Protein AF-A0A348XHJ6-F1 (afdb_monomer)

Radius of gyration: 20.03 Å; Cα contacts (8 Å, |Δi|>4): 298; chains: 1; bounding box: 45×40×57 Å

Foldseek 3Di:
DCPVVVVLVVQLVVCCVPPVGSPPPVQALPFADDAPDPLHRPGFLAADLVVLLCLCQPFLQAHCCQQQVLLPLPQLVQDDPVLSVVLVVLVVVLVVLSNRLSSGNPCSVPLFQYRVSRPSSNVSSVSSLVRCCQPVVVSSLVSLLSNLLSVLLCQFCTSCVLPCLVVPDSNCVCCCGHPNCNHSSCVCVNPPDDTDPSSVVSVVVSVCSSCVSRVVSVVVVVVD

pLDDT: mean 87.49, std 11.04, range [47.97, 98.5]

Solvent-accessible surface area (backbone atoms only — not comparable to full-atom values): 12053 Å² total; per-residue (Å²): 139,61,75,71,58,51,60,50,50,52,53,32,50,50,23,27,75,76,60,79,29,56,80,48,80,85,45,81,77,46,56,60,70,65,35,82,52,94,58,45,44,38,40,35,72,59,30,57,51,69,60,24,46,49,40,48,41,64,19,57,30,29,2,40,57,57,66,38,33,25,52,76,64,68,28,52,84,76,42,57,68,72,57,21,53,52,35,50,51,41,43,51,51,41,51,51,46,46,66,61,38,12,17,28,53,58,55,58,38,63,97,42,62,43,37,58,89,49,60,65,41,52,58,31,9,51,57,13,35,69,53,28,36,82,78,40,43,69,62,33,48,51,27,49,54,42,39,45,48,44,51,43,38,47,73,65,37,38,55,77,65,42,55,71,65,79,68,49,55,67,55,50,52,64,41,36,33,63,36,55,74,53,4,72,77,43,22,60,76,76,59,68,65,92,79,59,80,82,37,51,66,50,53,53,51,47,52,50,52,51,48,67,64,47,50,60,64,58,52,59,63,76,74,111

Nearest PDB structures (foldseek):
  1i4l-assembly2_A-2  TM=1.821E-01  e=3.067E+00  Homo sapiens

Secondary structure (DSSP, 8-state):
--TTHHHHHHHHHHHHHHHSSTT--S-TT------SSTTTT--SS-S-HHHHHHHHHH-TTT-HHHH-GGGGG-GGGTS-HHHHHHHHHHHHHHHHHHHHHTT-TTTT-SSSSS-GGGGGGHHHHHHHHHHHTTTSHHHHHHHHHHHHHHHHHHHHTTTTSSGGGGSS-GGGTTHHHH-GGGSTTTHHHHSPPPPPGGGHHHHHHHHHHHHHHHHHHHHHHTT-

Mean predicted aligned error: 6.41 Å

Sequence (224 aa):
MLGPALPLVLILAEAWIRRGSPFALGYSGDAGMVTVLPYSGKTGFSYPFILGVVSILFSVGKGLLFYVPGLFLGAANSAKPQTRDLWQLWLAFTIGLVVIYAKWWSWYGGWFWGPRFFLFACFPASLALACELDRRKLLAAFATVLSVWVCFCGAVFGQMNAGPLSEVDVAWEFLTWYVPENSAILQPLVDPWPVGLNAVPWALFSLVVVARLLIPVFREDSRA

Structure (mmCIF, N/CA/C/O backbone):
data_AF-A0A348XHJ6-F1
#
_entry.id   AF-A0A348XHJ6-F1
#
loop_
_atom_site.group_PDB
_atom_site.id
_atom_site.type_symbol
_atom_site.label_atom_id
_atom_site.label_alt_id
_atom_site.label_comp_id
_atom_site.label_asym_id
_atom_site.label_entity_id
_atom_site.label_seq_id
_atom_site.pdbx_PDB_ins_code
_atom_site.Cartn_x
_atom_site.Cartn_y
_atom_site.Cartn_z
_atom_site.occupancy
_atom_site.B_iso_or_equiv
_atom_site.auth_seq_id
_atom_site.auth_comp_id
_atom_site.auth_asym_id
_atom_site.auth_atom_id
_atom_site.pdbx_PDB_model_num
ATOM 1 N N . MET A 1 1 ? -21.384 24.752 -11.655 1.00 47.97 1 MET A N 1
ATOM 2 C CA . MET A 1 1 ? -20.898 23.355 -11.740 1.00 47.97 1 MET A CA 1
ATOM 3 C C . MET A 1 1 ? -19.624 23.270 -12.595 1.00 47.97 1 MET A C 1
ATOM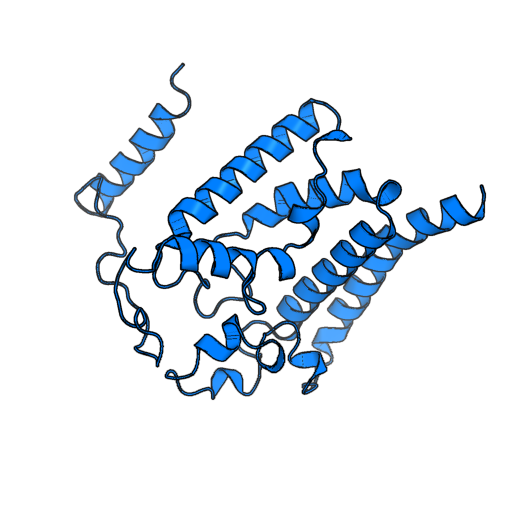 5 O O . MET A 1 1 ? -19.629 22.647 -13.642 1.00 47.97 1 MET A O 1
ATOM 9 N N . LEU A 1 2 ? -18.518 23.887 -12.154 1.00 49.41 2 LEU A N 1
ATOM 10 C CA . LEU A 1 2 ? -17.203 23.823 -12.834 1.00 49.41 2 LEU A CA 1
ATOM 11 C C . LEU A 1 2 ? -16.256 22.764 -12.221 1.00 49.41 2 LEU A C 1
ATOM 13 O O . LEU A 1 2 ? -15.077 22.720 -12.560 1.00 49.41 2 LEU A O 1
ATOM 17 N N . GLY A 1 3 ? -16.774 21.918 -11.320 1.00 72.12 3 GLY A N 1
ATOM 18 C CA . GLY A 1 3 ? -16.010 21.125 -10.345 1.00 72.12 3 GLY A CA 1
ATOM 19 C C . GLY A 1 3 ? -14.796 20.369 -10.904 1.00 72.12 3 GLY A C 1
ATOM 20 O O . GLY A 1 3 ? -13.677 20.762 -10.597 1.00 72.12 3 GLY A O 1
ATOM 21 N N . PRO A 1 4 ? -14.977 19.311 -11.717 1.00 74.75 4 PRO A N 1
ATOM 22 C CA . PRO A 1 4 ? -13.859 18.526 -12.252 1.00 74.75 4 PRO A CA 1
ATOM 23 C C . PRO A 1 4 ? -13.215 19.138 -13.507 1.00 74.75 4 PRO A C 1
ATOM 25 O O . PRO A 1 4 ? -12.085 18.794 -13.848 1.00 74.75 4 PRO A O 1
ATOM 28 N N . ALA A 1 5 ? -13.905 20.058 -14.188 1.00 85.56 5 ALA A N 1
ATOM 29 C CA . ALA A 1 5 ? -13.426 20.656 -15.431 1.00 85.56 5 ALA A CA 1
ATOM 30 C C . ALA A 1 5 ? -12.230 21.587 -15.197 1.00 85.56 5 ALA A C 1
ATOM 32 O O . ALA A 1 5 ? -11.266 21.540 -15.953 1.00 85.56 5 ALA A O 1
ATOM 33 N N . LEU A 1 6 ? -12.262 22.396 -14.132 1.00 90.12 6 LEU A N 1
ATOM 34 C CA . LEU A 1 6 ? -11.167 23.315 -13.825 1.00 90.12 6 LEU A CA 1
ATOM 35 C C . LEU A 1 6 ? -9.848 22.580 -13.499 1.00 90.12 6 LEU A C 1
ATOM 37 O O . LEU A 1 6 ? -8.847 22.901 -14.136 1.00 90.12 6 LEU A O 1
ATOM 41 N N . PRO A 1 7 ? -9.807 21.571 -12.600 1.00 87.94 7 PRO A N 1
ATOM 42 C CA . PRO A 1 7 ? -8.601 20.773 -12.376 1.00 87.94 7 PRO A CA 1
ATOM 43 C C . PRO A 1 7 ? -8.071 20.121 -13.651 1.00 87.94 7 PRO A C 1
ATOM 45 O O . PRO A 1 7 ? -6.871 20.162 -13.903 1.00 87.94 7 PRO A O 1
ATOM 48 N N . LEU A 1 8 ? -8.959 19.563 -14.481 1.00 88.69 8 LEU A N 1
ATOM 49 C CA . LEU A 1 8 ? -8.561 18.949 -15.744 1.00 88.69 8 LEU A CA 1
ATOM 50 C C . LEU A 1 8 ? -7.916 19.976 -16.684 1.00 88.69 8 LEU A C 1
ATOM 52 O O . LEU A 1 8 ? -6.842 19.720 -17.217 1.00 88.69 8 LEU A O 1
ATOM 56 N N . VAL A 1 9 ? -8.528 21.153 -16.842 1.00 92.62 9 VAL A N 1
ATOM 57 C CA . VAL A 1 9 ? -7.971 22.246 -17.654 1.00 92.62 9 VAL A CA 1
ATOM 58 C C . VAL A 1 9 ? -6.607 22.681 -17.124 1.00 92.62 9 VAL A C 1
ATOM 60 O O . VAL A 1 9 ? -5.687 22.850 -17.917 1.00 92.62 9 VAL A O 1
ATOM 63 N N . LEU A 1 10 ? -6.444 22.808 -15.805 1.00 92.44 10 LEU A N 1
ATOM 64 C CA . LEU A 1 10 ? -5.162 23.174 -15.197 1.00 92.44 10 LEU A CA 1
ATOM 65 C C . LEU A 1 10 ? -4.078 22.114 -15.446 1.00 92.44 10 LEU A C 1
ATOM 67 O O . LEU A 1 10 ? -2.951 22.476 -15.774 1.00 92.44 10 LEU A O 1
ATOM 71 N N . ILE A 1 11 ? -4.414 20.823 -15.350 1.00 89.88 11 ILE A N 1
ATOM 72 C CA . ILE A 1 11 ? -3.487 19.717 -15.644 1.00 89.88 11 ILE A CA 1
ATOM 73 C C . ILE A 1 11 ? -3.064 19.742 -17.118 1.00 89.88 11 ILE A C 1
ATOM 75 O O . ILE A 1 11 ? -1.877 19.645 -17.426 1.00 89.88 11 ILE A O 1
ATOM 79 N N . LEU A 1 12 ? -4.018 19.902 -18.039 1.00 92.44 12 LEU A N 1
ATOM 80 C CA . LEU A 1 12 ? -3.732 19.943 -19.476 1.00 92.44 12 LEU A CA 1
ATOM 81 C C . LEU A 1 12 ? -2.936 21.199 -19.865 1.00 92.44 12 LEU A C 1
ATOM 83 O O . LEU A 1 12 ? -2.035 21.119 -20.699 1.00 92.44 12 LEU A O 1
ATOM 87 N N . ALA A 1 13 ? -3.232 22.345 -19.247 1.00 93.38 13 ALA A N 1
ATOM 88 C CA . ALA A 1 13 ? -2.494 23.586 -19.454 1.00 93.38 13 ALA A CA 1
ATOM 89 C C . ALA A 1 13 ? -1.056 23.486 -18.926 1.00 93.38 13 ALA A C 1
ATOM 91 O O . ALA A 1 13 ? -0.129 23.896 -19.619 1.00 93.38 13 ALA A O 1
ATOM 92 N N . GLU A 1 14 ? -0.846 22.893 -17.746 1.00 93.25 14 GLU A N 1
ATOM 93 C CA . GLU A 1 14 ? 0.496 22.607 -17.223 1.00 93.25 14 GLU A CA 1
ATOM 94 C C . GLU A 1 14 ? 1.284 21.721 -18.188 1.00 93.25 14 GLU A C 1
ATOM 96 O O . GLU A 1 14 ? 2.432 22.036 -18.516 1.00 93.25 14 GLU A O 1
ATOM 101 N N . ALA A 1 15 ? 0.652 20.657 -18.691 1.00 90.62 15 ALA A N 1
ATOM 102 C CA . ALA A 1 15 ? 1.283 19.742 -19.628 1.00 90.62 15 ALA A CA 1
ATOM 103 C C . ALA A 1 15 ? 1.680 20.445 -20.924 1.00 90.62 15 ALA A C 1
ATOM 105 O O . ALA A 1 15 ? 2.805 20.281 -21.397 1.00 90.62 15 ALA A O 1
ATOM 106 N N . TRP A 1 16 ? 0.803 21.302 -21.446 1.00 93.44 16 TRP A N 1
ATOM 107 C CA . TRP A 1 16 ? 1.110 22.136 -22.599 1.00 93.44 16 TRP A CA 1
ATOM 108 C C . TRP A 1 16 ? 2.297 23.061 -22.323 1.00 93.44 16 TRP A C 1
ATOM 110 O O . TRP A 1 16 ? 3.266 23.042 -23.079 1.00 93.44 16 TRP A O 1
ATOM 120 N N . ILE A 1 17 ? 2.257 23.836 -21.235 1.00 94.50 17 ILE A N 1
ATOM 121 C CA . ILE A 1 17 ? 3.294 24.824 -20.904 1.00 94.50 17 ILE A CA 1
ATOM 122 C C . ILE A 1 17 ? 4.661 24.154 -20.740 1.00 94.50 17 ILE A C 1
ATOM 124 O O . ILE A 1 17 ? 5.662 24.683 -21.215 1.00 94.50 17 ILE A O 1
ATOM 128 N N . ARG A 1 18 ? 4.724 22.988 -20.086 1.00 92.38 18 ARG A N 1
ATOM 129 C CA . ARG A 1 18 ? 6.002 22.315 -19.815 1.00 92.38 18 ARG A CA 1
ATOM 130 C C . ARG A 1 18 ? 6.520 21.459 -20.961 1.00 92.38 18 ARG A C 1
ATOM 132 O O . ARG A 1 18 ? 7.729 21.291 -21.079 1.00 92.38 18 ARG A O 1
ATOM 139 N N . ARG A 1 19 ? 5.625 20.831 -21.725 1.00 89.38 19 ARG A N 1
ATOM 140 C CA . ARG A 1 19 ? 5.969 19.723 -22.636 1.00 89.38 19 ARG A CA 1
ATOM 141 C C . ARG A 1 19 ? 5.509 19.962 -24.076 1.00 89.38 19 ARG A C 1
ATOM 143 O O . ARG A 1 19 ? 5.666 19.082 -24.915 1.00 89.38 19 ARG A O 1
ATOM 150 N N . GLY A 1 20 ? 4.931 21.128 -24.369 1.00 90.56 20 GLY A N 1
ATOM 151 C CA . GLY A 1 20 ? 4.482 21.526 -25.706 1.00 90.56 20 GLY A CA 1
ATOM 152 C C . GLY A 1 20 ? 3.204 20.834 -26.189 1.00 90.56 20 GLY A C 1
ATOM 153 O O . GLY A 1 20 ? 2.748 21.109 -27.295 1.00 90.56 20 GLY A O 1
ATOM 154 N N . SER A 1 21 ? 2.611 19.944 -25.385 1.00 89.88 21 SER A N 1
ATOM 155 C CA . SER A 1 21 ? 1.364 19.249 -25.708 1.00 89.88 21 SER A CA 1
ATOM 156 C C . SER A 1 21 ? 0.593 18.879 -24.437 1.00 89.88 21 SER A C 1
ATOM 158 O O . SER A 1 21 ? 1.199 18.368 -23.491 1.00 89.88 21 SER A O 1
ATOM 160 N N . PRO A 1 22 ? -0.744 19.048 -24.412 1.00 89.62 22 PRO A N 1
ATOM 161 C CA . PRO A 1 22 ? -1.575 18.659 -23.271 1.00 89.62 22 PRO A CA 1
ATOM 162 C C . PRO A 1 22 ? -1.626 17.136 -23.059 1.00 89.62 22 PRO A C 1
ATOM 164 O O . PRO A 1 22 ? -2.005 16.674 -21.987 1.00 89.62 22 PRO A O 1
ATOM 167 N N . PHE A 1 23 ? -1.220 16.351 -24.064 1.00 86.50 23 PHE A N 1
ATOM 168 C CA . PHE A 1 23 ? -1.199 14.886 -24.021 1.00 86.50 23 PHE A CA 1
ATOM 169 C C . PHE A 1 23 ? 0.209 14.308 -23.836 1.00 86.50 23 PHE A C 1
ATOM 171 O O . PHE A 1 23 ? 0.378 13.090 -23.785 1.00 86.50 23 PHE A O 1
ATOM 178 N N . ALA A 1 24 ? 1.235 15.157 -23.727 1.00 83.19 24 ALA A N 1
ATOM 179 C CA . ALA A 1 24 ? 2.583 14.701 -23.426 1.00 83.19 24 ALA A CA 1
ATOM 180 C C . ALA A 1 24 ? 2.674 14.315 -21.942 1.00 83.19 24 ALA A C 1
ATOM 182 O O . ALA A 1 24 ? 2.688 15.168 -21.055 1.00 83.19 24 ALA A O 1
ATOM 183 N N . LEU A 1 25 ? 2.758 13.011 -21.674 1.00 75.50 25 LEU A N 1
ATOM 184 C CA . LEU A 1 25 ? 2.778 12.450 -20.318 1.00 75.50 25 LEU A CA 1
ATOM 185 C C . LEU A 1 25 ? 4.126 12.624 -19.596 1.00 75.50 25 LEU A C 1
ATOM 187 O O . LEU A 1 25 ? 4.222 12.309 -18.418 1.00 75.50 25 LEU A O 1
ATOM 191 N N . GLY A 1 26 ? 5.178 13.086 -20.281 1.00 77.44 26 GLY A N 1
ATOM 192 C CA . GLY A 1 26 ? 6.512 13.312 -19.698 1.00 77.44 26 GLY A CA 1
ATOM 193 C C . GLY A 1 26 ? 7.326 12.045 -19.409 1.00 77.44 26 GLY A C 1
ATOM 194 O O . GLY A 1 26 ? 8.533 12.138 -19.238 1.00 77.44 26 GLY A O 1
ATOM 195 N N . TYR A 1 27 ? 6.690 10.872 -19.430 1.00 77.50 27 TYR A N 1
ATOM 196 C CA . TYR A 1 27 ? 7.326 9.559 -19.262 1.00 77.50 27 TYR A CA 1
ATOM 197 C C . TYR A 1 27 ? 7.262 8.697 -20.534 1.00 77.50 27 TYR A C 1
ATOM 199 O O . TYR A 1 27 ? 7.340 7.468 -20.495 1.00 77.50 27 TYR A O 1
ATOM 207 N N . SER A 1 28 ? 7.062 9.329 -21.691 1.00 77.81 28 SER A N 1
ATOM 208 C CA . SER A 1 28 ? 7.138 8.652 -22.984 1.00 77.81 28 SER A CA 1
ATOM 209 C C . SER A 1 28 ? 8.563 8.150 -23.210 1.00 77.81 28 SER A C 1
ATOM 211 O O . SER A 1 28 ? 9.485 8.959 -23.270 1.00 77.81 28 SER A O 1
ATOM 213 N N . GLY A 1 29 ? 8.735 6.835 -23.338 1.00 83.25 29 GLY A N 1
ATOM 214 C CA . GLY A 1 29 ? 10.051 6.211 -23.499 1.00 83.25 29 GLY A CA 1
ATOM 215 C C . GLY A 1 29 ? 10.711 5.760 -22.193 1.00 83.25 29 GLY A C 1
ATOM 216 O O . GLY A 1 29 ? 11.741 5.102 -22.253 1.00 83.25 29 GLY A O 1
ATOM 217 N N . ASP A 1 30 ? 10.112 6.050 -21.033 1.00 86.56 30 ASP A N 1
ATOM 218 C CA . ASP A 1 30 ? 10.573 5.508 -19.752 1.00 86.56 30 ASP A CA 1
ATOM 219 C C . ASP A 1 30 ? 10.245 4.013 -19.666 1.00 86.56 30 ASP A C 1
ATOM 221 O O . ASP A 1 30 ? 9.106 3.617 -19.949 1.00 86.56 30 ASP A O 1
ATOM 225 N N . ALA A 1 31 ? 11.237 3.204 -19.300 1.00 89.25 31 ALA A N 1
ATOM 226 C CA . ALA A 1 31 ? 11.159 1.753 -19.185 1.00 89.25 31 ALA A CA 1
ATOM 227 C C . ALA A 1 31 ? 12.120 1.240 -18.112 1.00 89.25 31 ALA A C 1
ATOM 229 O O . ALA A 1 31 ? 13.161 1.832 -17.833 1.00 89.25 31 ALA A O 1
ATOM 230 N N . GLY A 1 32 ? 11.767 0.087 -17.555 1.00 84.00 32 GLY A N 1
ATOM 231 C CA . GLY A 1 32 ? 12.643 -0.671 -16.678 1.00 84.00 32 GLY A CA 1
ATOM 232 C C . GLY A 1 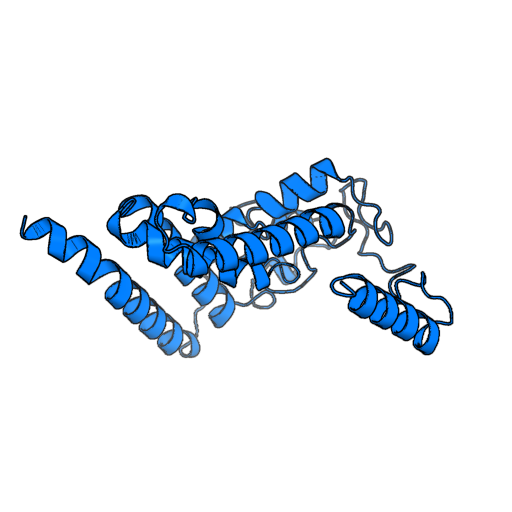32 ? 13.635 -1.509 -17.462 1.00 84.00 32 GLY A C 1
ATOM 233 O O . GLY A 1 32 ? 13.652 -1.531 -18.691 1.00 84.00 32 GLY A O 1
ATOM 234 N N . MET A 1 33 ? 14.426 -2.267 -16.724 1.00 85.38 33 MET A N 1
ATOM 235 C CA . MET A 1 33 ? 15.299 -3.263 -17.317 1.00 85.38 33 MET A CA 1
ATOM 236 C C . MET A 1 33 ? 14.497 -4.455 -17.862 1.00 85.38 33 MET A C 1
ATOM 238 O O . MET A 1 33 ? 13.343 -4.690 -17.483 1.00 85.38 33 MET A O 1
ATOM 242 N N . VAL A 1 34 ? 15.114 -5.214 -18.767 1.00 88.50 34 VAL A N 1
ATOM 243 C CA . VAL A 1 34 ? 14.544 -6.463 -19.286 1.00 88.50 34 VAL A CA 1
ATOM 244 C C . VAL A 1 34 ? 14.788 -7.578 -18.271 1.00 88.50 34 VAL A C 1
ATOM 246 O O . VAL A 1 34 ? 15.916 -7.798 -17.838 1.00 88.50 34 VAL A O 1
ATOM 249 N N . THR A 1 35 ? 13.721 -8.281 -17.911 1.00 88.00 35 THR A N 1
ATOM 250 C CA . THR A 1 35 ? 13.717 -9.447 -17.024 1.00 88.00 35 THR A CA 1
ATOM 251 C C . THR A 1 35 ?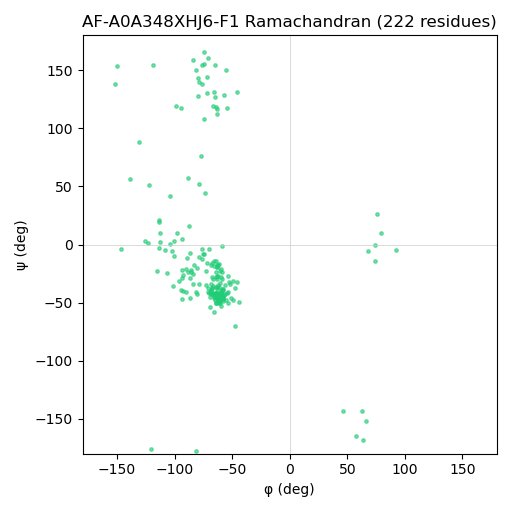 13.160 -10.660 -17.770 1.00 88.00 35 THR A C 1
ATOM 253 O O . THR A 1 35 ? 12.813 -10.576 -18.949 1.00 88.00 35 THR A O 1
ATOM 256 N N . VAL A 1 36 ? 13.013 -11.799 -17.090 1.00 88.88 36 VAL A N 1
ATOM 257 C CA . VAL A 1 36 ? 12.364 -12.984 -17.683 1.00 88.88 36 VAL A CA 1
ATOM 258 C C . VAL A 1 36 ? 10.867 -12.779 -17.977 1.00 88.88 36 VAL A C 1
ATOM 260 O O . VAL A 1 36 ? 10.262 -13.577 -18.692 1.00 88.88 36 VAL A O 1
ATOM 263 N N . LEU A 1 37 ? 10.237 -11.725 -17.434 1.00 90.75 37 LEU A N 1
ATOM 264 C CA . LEU A 1 37 ? 8.815 -11.461 -17.652 1.00 90.75 37 LEU A CA 1
ATOM 265 C C . LEU A 1 37 ? 8.549 -10.870 -19.055 1.00 90.75 37 LEU A C 1
ATOM 267 O O . LEU A 1 37 ? 9.216 -9.907 -19.435 1.00 90.75 37 LEU A O 1
ATOM 271 N N . PRO A 1 38 ? 7.493 -11.301 -19.782 1.00 91.81 38 PRO A N 1
ATOM 272 C CA . PRO A 1 38 ? 7.242 -10.900 -21.183 1.00 91.81 38 PRO A CA 1
ATOM 273 C C . PRO A 1 38 ? 6.950 -9.409 -21.438 1.00 91.81 38 PRO A C 1
ATOM 275 O O . PRO A 1 38 ? 6.909 -8.958 -22.586 1.00 91.81 38 PRO A O 1
ATOM 278 N N . TYR A 1 39 ? 6.651 -8.650 -20.384 1.00 91.75 39 TYR A N 1
ATOM 279 C CA . TYR A 1 39 ? 6.325 -7.221 -20.458 1.00 91.75 39 TYR A CA 1
ATOM 280 C C . TYR A 1 39 ? 7.390 -6.332 -19.809 1.00 91.75 39 TYR A C 1
ATOM 282 O O . TYR A 1 39 ? 7.214 -5.117 -19.773 1.00 91.75 39 TYR A O 1
ATOM 290 N N . SER A 1 40 ? 8.480 -6.921 -19.314 1.00 90.19 40 SER A N 1
ATOM 291 C CA . SER A 1 40 ? 9.644 -6.174 -18.834 1.00 90.19 40 SER A CA 1
ATOM 292 C C . SER A 1 40 ? 10.319 -5.412 -19.984 1.00 90.19 40 SER A C 1
ATOM 294 O O . SER A 1 40 ? 10.148 -5.758 -21.155 1.00 90.19 40 SER A O 1
ATOM 296 N N . GLY A 1 41 ? 11.020 -4.320 -19.674 1.00 88.69 41 GLY A N 1
ATOM 297 C CA . GLY A 1 41 ? 11.671 -3.466 -20.677 1.00 88.69 41 GLY A CA 1
ATOM 298 C C . GLY A 1 41 ? 10.746 -2.671 -21.608 1.00 88.69 41 GLY A C 1
ATOM 299 O O . GLY A 1 41 ? 11.225 -1.854 -22.390 1.00 88.69 41 GLY A O 1
ATOM 300 N N . LYS A 1 42 ? 9.423 -2.870 -21.552 1.00 92.94 42 LYS A N 1
ATOM 301 C CA . LYS A 1 42 ? 8.472 -2.084 -22.348 1.00 92.94 42 LYS A CA 1
ATOM 302 C C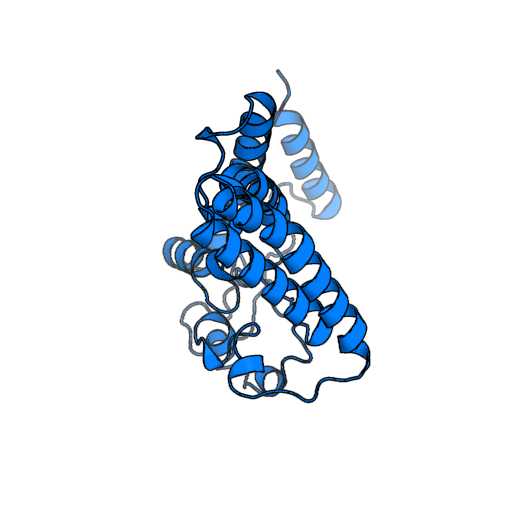 . LYS A 1 42 ? 8.229 -0.725 -21.703 1.00 92.94 42 LYS A C 1
ATOM 304 O O . LYS A 1 42 ? 8.122 -0.607 -20.486 1.00 92.94 42 LYS A O 1
ATOM 309 N N . THR A 1 43 ? 8.079 0.300 -22.535 1.00 91.94 43 THR A N 1
ATOM 310 C CA . THR A 1 43 ? 7.907 1.678 -22.067 1.00 91.94 43 THR A CA 1
ATOM 311 C C . THR A 1 43 ? 6.458 2.005 -21.720 1.00 91.94 43 THR A C 1
ATOM 313 O O . THR A 1 43 ? 5.529 1.404 -22.269 1.00 91.94 43 THR A O 1
ATOM 316 N N . GLY A 1 44 ? 6.243 3.036 -20.905 1.00 89.12 44 GLY A N 1
ATOM 317 C CA . GLY A 1 44 ? 4.928 3.662 -20.736 1.00 89.12 44 GLY A CA 1
ATOM 318 C C . GLY A 1 44 ? 3.838 2.747 -20.147 1.00 89.12 44 GLY A C 1
ATOM 319 O O . GLY A 1 44 ? 4.090 1.920 -19.273 1.00 89.12 44 GLY A O 1
ATOM 320 N N . PHE A 1 45 ? 2.596 2.893 -20.625 1.00 91.75 45 PHE A N 1
ATOM 321 C CA . PHE A 1 45 ? 1.430 2.119 -20.162 1.00 91.75 45 PHE A CA 1
ATOM 322 C C . PHE A 1 45 ? 1.249 0.797 -20.934 1.00 91.75 45 PHE A C 1
ATOM 324 O O . PHE A 1 45 ? 0.216 0.559 -21.572 1.00 91.75 45 PHE A O 1
ATOM 331 N N . SER A 1 46 ? 2.286 -0.039 -20.918 1.00 93.38 46 SER A N 1
ATOM 332 C CA . SER A 1 46 ? 2.393 -1.272 -21.710 1.00 93.38 46 SER A CA 1
ATOM 333 C C . SER A 1 46 ? 2.079 -2.563 -20.946 1.00 93.38 46 SER A C 1
ATOM 335 O O . SER A 1 46 ? 1.944 -3.615 -21.579 1.00 93.38 46 SER A O 1
ATOM 337 N N . TYR A 1 47 ? 1.939 -2.513 -19.618 1.00 95.69 47 TYR A N 1
ATOM 338 C CA . TYR A 1 47 ? 1.632 -3.695 -18.814 1.00 95.69 47 TYR A CA 1
ATOM 339 C C . TYR A 1 47 ? 0.171 -4.145 -19.026 1.00 95.69 47 TYR A C 1
ATOM 341 O O . TYR A 1 47 ? -0.714 -3.297 -19.215 1.00 95.69 47 TYR A O 1
ATOM 349 N N . PRO A 1 48 ? -0.132 -5.458 -19.021 1.00 96.88 48 PRO A N 1
ATOM 350 C CA . PRO A 1 48 ? -1.499 -5.934 -19.202 1.00 96.88 48 PRO A CA 1
ATOM 351 C C . PRO A 1 48 ? -2.388 -5.497 -18.045 1.00 96.88 48 PRO A C 1
ATOM 353 O O . PRO A 1 48 ? -2.092 -5.787 -16.892 1.00 96.88 48 PRO A O 1
ATOM 356 N N . PHE A 1 49 ? -3.512 -4.855 -18.364 1.00 97.69 49 PHE A N 1
ATOM 357 C CA . PHE A 1 49 ? -4.387 -4.235 -17.368 1.00 97.69 49 PHE A CA 1
ATOM 358 C C . PHE A 1 49 ? -4.817 -5.200 -16.253 1.00 97.69 49 PHE A C 1
ATOM 360 O O . PHE A 1 49 ? -4.656 -4.886 -15.080 1.00 97.69 49 PHE A O 1
ATOM 367 N N . ILE A 1 50 ? -5.320 -6.388 -16.609 1.00 98.06 50 ILE A N 1
ATOM 368 C CA . ILE A 1 50 ? -5.801 -7.368 -15.622 1.00 98.06 50 ILE A CA 1
ATOM 369 C C . ILE A 1 50 ? -4.655 -7.843 -14.728 1.00 98.06 50 ILE A C 1
ATOM 371 O O . ILE A 1 50 ? -4.819 -7.890 -13.511 1.00 98.06 50 ILE A O 1
ATOM 375 N N . LEU A 1 51 ? -3.491 -8.142 -15.318 1.00 97.38 51 LEU A N 1
ATOM 376 C CA . LEU A 1 51 ? -2.316 -8.521 -14.537 1.00 97.38 51 LEU A CA 1
ATOM 377 C C . LEU A 1 51 ? -1.922 -7.382 -13.602 1.00 97.38 51 LEU A C 1
ATOM 379 O O . LEU A 1 51 ? -1.731 -7.626 -12.425 1.00 97.38 51 LEU A O 1
ATOM 383 N N . GLY A 1 52 ? -1.907 -6.138 -14.078 1.00 97.56 52 GLY A N 1
ATOM 384 C CA . GLY A 1 52 ? -1.595 -4.976 -13.254 1.00 97.56 52 GLY A CA 1
ATOM 385 C C . GLY A 1 52 ? -2.534 -4.795 -12.071 1.00 97.56 52 GLY A C 1
ATOM 386 O O . GLY A 1 52 ? -2.063 -4.570 -10.964 1.00 97.56 52 GLY A O 1
ATOM 387 N N . VAL A 1 53 ? -3.848 -4.942 -12.271 1.00 98.50 53 VAL A N 1
ATOM 388 C CA . VAL A 1 53 ? -4.827 -4.884 -11.172 1.00 98.50 53 VAL A CA 1
ATOM 389 C C . VAL A 1 53 ? -4.548 -5.984 -10.148 1.00 98.50 53 VAL A C 1
ATOM 391 O O . VAL A 1 53 ? -4.469 -5.698 -8.955 1.00 98.50 53 VAL A O 1
ATOM 394 N N . VAL A 1 54 ? -4.355 -7.228 -10.600 1.00 98.25 54 VAL A N 1
ATOM 395 C CA . VAL A 1 54 ? -4.040 -8.356 -9.710 1.00 98.25 54 VAL A CA 1
ATOM 396 C C . VAL A 1 54 ? -2.740 -8.095 -8.950 1.00 98.25 54 VAL A C 1
ATOM 398 O O . VAL A 1 54 ? -2.699 -8.258 -7.735 1.00 98.25 54 VAL A O 1
ATOM 401 N N . SER A 1 55 ? -1.7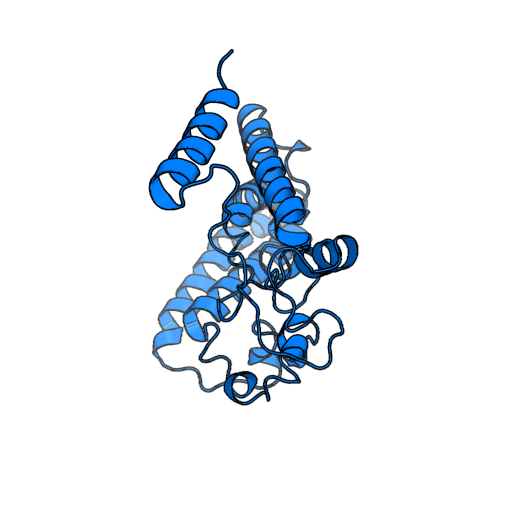02 -7.622 -9.631 1.00 97.06 55 SER A N 1
ATOM 402 C CA . SER A 1 55 ? -0.404 -7.326 -9.036 1.00 97.06 55 SER A CA 1
ATOM 403 C C . SER A 1 55 ? -0.475 -6.189 -8.019 1.00 97.06 55 SER A C 1
ATOM 405 O O . SER A 1 55 ? 0.033 -6.332 -6.912 1.00 97.06 55 SER A O 1
ATOM 407 N N . ILE A 1 56 ? -1.162 -5.089 -8.332 1.00 98.12 56 ILE A N 1
ATOM 408 C CA . ILE A 1 56 ? -1.345 -3.965 -7.402 1.00 98.12 56 ILE A CA 1
ATOM 409 C C . ILE A 1 56 ? -2.107 -4.400 -6.149 1.00 98.12 56 ILE A C 1
ATOM 411 O O . ILE A 1 56 ? -1.808 -3.925 -5.057 1.00 98.12 56 ILE A O 1
ATOM 415 N N . LEU A 1 57 ? -3.089 -5.293 -6.269 1.00 97.81 57 LEU A N 1
ATOM 416 C CA . LEU A 1 57 ? -3.873 -5.735 -5.117 1.00 97.81 57 LEU A CA 1
ATOM 417 C C . LEU A 1 57 ? -3.146 -6.803 -4.291 1.00 97.81 57 LEU A C 1
ATOM 419 O O . LEU A 1 57 ? -3.148 -6.715 -3.064 1.00 97.81 57 LEU A O 1
ATOM 423 N N . PHE A 1 58 ? -2.508 -7.774 -4.948 1.00 97.50 58 PHE A N 1
ATOM 424 C CA . PHE A 1 58 ? -2.112 -9.047 -4.335 1.00 97.50 58 PHE A CA 1
ATOM 425 C C . PHE A 1 58 ? -0.618 -9.379 -4.425 1.00 97.50 58 PHE A C 1
ATOM 427 O O . PHE A 1 58 ? -0.212 -10.437 -3.956 1.00 97.50 58 PHE A O 1
ATOM 434 N N . SER A 1 59 ? 0.224 -8.519 -5.003 1.00 95.56 59 SER A N 1
ATOM 435 C CA . SER A 1 59 ? 1.680 -8.696 -4.919 1.00 95.56 59 SER A CA 1
ATOM 436 C C . SER A 1 59 ? 2.114 -8.746 -3.454 1.00 95.56 59 SER A C 1
ATOM 438 O O . SER A 1 59 ? 1.788 -7.851 -2.685 1.00 95.56 59 SER A O 1
ATOM 440 N N . VAL A 1 60 ? 2.880 -9.753 -3.046 1.00 93.31 60 VAL A N 1
ATOM 441 C CA . VAL A 1 60 ? 3.304 -9.871 -1.641 1.00 93.31 60 VAL A CA 1
ATOM 442 C C . VAL A 1 60 ? 4.281 -8.758 -1.267 1.00 93.31 60 VAL A C 1
ATOM 444 O O . VAL A 1 60 ? 4.166 -8.152 -0.207 1.00 93.31 60 VAL A O 1
ATOM 447 N N . GLY A 1 61 ? 5.200 -8.424 -2.175 1.00 91.06 61 GLY A N 1
ATOM 448 C CA . GLY A 1 61 ? 6.201 -7.387 -1.938 1.00 91.06 61 GLY A CA 1
ATOM 449 C C . GLY A 1 61 ? 5.775 -5.964 -2.268 1.00 91.06 61 GLY A C 1
ATOM 450 O O . GLY A 1 61 ? 6.535 -5.048 -1.975 1.00 91.06 61 GLY A O 1
ATOM 451 N N . LYS A 1 62 ? 4.606 -5.740 -2.887 1.00 92.81 62 LYS A N 1
ATOM 452 C CA . LYS A 1 62 ? 4.153 -4.388 -3.279 1.00 92.81 62 LYS A CA 1
ATOM 453 C C . LYS A 1 62 ? 2.640 -4.172 -3.216 1.00 92.81 62 LYS A C 1
ATOM 455 O O . LYS A 1 62 ? 2.183 -3.074 -3.492 1.00 92.81 62 LYS A O 1
ATOM 460 N N . GLY A 1 63 ? 1.843 -5.181 -2.906 1.00 95.75 63 GLY A N 1
ATOM 461 C CA . GLY A 1 63 ? 0.394 -5.140 -3.071 1.00 95.75 63 GLY A CA 1
ATOM 462 C C . GLY A 1 63 ? -0.336 -4.439 -1.931 1.00 95.75 63 GLY A C 1
ATOM 463 O O . GLY A 1 63 ? 0.083 -4.484 -0.771 1.00 95.75 63 GLY A O 1
ATOM 464 N N . LEU A 1 64 ? -1.477 -3.827 -2.250 1.00 97.25 64 LEU A N 1
ATOM 465 C CA . LEU A 1 64 ? -2.314 -3.113 -1.284 1.00 97.25 64 LEU A CA 1
ATOM 466 C C . LEU A 1 64 ? -2.828 -4.014 -0.163 1.00 97.25 64 LEU A C 1
ATOM 468 O O . LEU A 1 64 ? -2.950 -3.538 0.962 1.00 97.25 64 LEU A O 1
ATOM 472 N N . LEU A 1 65 ? -3.095 -5.296 -0.434 1.00 96.44 65 LEU A N 1
ATOM 473 C CA . LEU A 1 65 ? -3.550 -6.236 0.593 1.00 96.44 65 LEU A CA 1
ATOM 474 C C . LEU A 1 65 ? -2.552 -6.360 1.748 1.00 96.44 65 LEU A C 1
ATOM 476 O O . LEU A 1 65 ? -2.959 -6.439 2.903 1.00 96.44 65 LEU A O 1
ATOM 480 N N . PHE A 1 66 ? -1.257 -6.343 1.435 1.00 95.75 66 PHE A N 1
ATOM 481 C CA . PHE A 1 66 ? -0.195 -6.544 2.415 1.00 95.75 66 PHE A CA 1
ATOM 482 C C . PHE A 1 66 ? 0.305 -5.228 3.004 1.00 95.75 66 PHE A C 1
ATOM 484 O O . PHE A 1 66 ? 0.535 -5.144 4.206 1.00 95.75 66 PHE A O 1
ATOM 491 N N . TYR A 1 67 ? 0.436 -4.189 2.176 1.00 95.94 67 TYR A N 1
ATOM 492 C CA . TYR A 1 67 ? 0.981 -2.896 2.599 1.00 95.94 67 TYR A CA 1
ATOM 493 C C . TYR A 1 67 ? -0.066 -1.965 3.216 1.00 95.94 67 TYR A C 1
ATOM 495 O O . TYR A 1 67 ? 0.286 -1.070 3.981 1.00 95.94 67 TYR A O 1
ATOM 503 N N . VAL A 1 68 ? -1.347 -2.151 2.886 1.00 96.25 68 VAL A N 1
ATOM 504 C CA . VAL A 1 68 ? -2.455 -1.304 3.349 1.00 96.25 68 VAL A CA 1
ATOM 505 C C . VAL A 1 68 ? -3.679 -2.172 3.719 1.00 96.25 68 VAL A C 1
ATOM 507 O O . VAL A 1 68 ? -4.782 -1.969 3.199 1.00 96.25 68 VAL A O 1
ATOM 510 N N . PRO A 1 69 ? -3.534 -3.146 4.640 1.00 95.19 69 PRO A N 1
ATOM 511 C CA . PRO A 1 69 ? -4.569 -4.150 4.922 1.00 95.19 69 PRO A CA 1
ATOM 512 C C . PRO A 1 69 ? -5.880 -3.548 5.451 1.00 95.19 69 PRO A C 1
ATOM 514 O O . PRO A 1 69 ? -6.958 -4.091 5.213 1.00 95.19 69 PRO A O 1
ATOM 517 N N . GLY A 1 70 ? -5.817 -2.386 6.115 1.00 93.62 70 GLY A N 1
ATOM 518 C CA . GLY A 1 70 ? -6.998 -1.669 6.605 1.00 93.62 70 GLY A CA 1
ATOM 519 C C . GLY A 1 70 ? -8.003 -1.292 5.508 1.00 93.62 70 GLY A C 1
ATOM 520 O O . GLY A 1 70 ? -9.194 -1.163 5.787 1.00 93.62 70 GLY A O 1
ATOM 521 N N . LEU A 1 71 ? -7.556 -1.177 4.249 1.00 93.88 71 LEU A N 1
ATOM 522 C CA . LEU A 1 71 ? -8.411 -0.854 3.103 1.00 93.88 71 LEU A CA 1
ATOM 523 C C . LEU A 1 71 ? -9.530 -1.892 2.896 1.00 93.88 71 LEU A C 1
ATOM 525 O O . LEU A 1 71 ? -10.612 -1.554 2.419 1.00 93.88 71 LEU A O 1
ATOM 529 N N . PHE A 1 72 ? -9.290 -3.141 3.301 1.00 92.56 72 PHE A N 1
ATOM 530 C CA . PHE A 1 72 ? -10.171 -4.284 3.049 1.00 92.56 72 PHE A CA 1
ATOM 531 C C . PHE A 1 72 ? -11.160 -4.568 4.190 1.00 92.56 72 PHE A C 1
ATOM 533 O O . PHE A 1 72 ? -11.924 -5.529 4.123 1.00 92.56 72 PHE A O 1
ATOM 540 N N . LEU A 1 73 ? -11.204 -3.722 5.226 1.00 89.19 73 LEU A N 1
ATOM 541 C CA . LEU A 1 73 ? -12.113 -3.900 6.366 1.00 89.19 73 LEU A CA 1
ATOM 542 C C . LEU A 1 73 ? -13.577 -3.517 6.067 1.00 89.19 73 LEU A C 1
ATOM 544 O O . LEU A 1 73 ? -14.467 -3.900 6.821 1.00 89.19 73 LEU A O 1
ATOM 548 N N . GLY A 1 74 ? -13.857 -2.835 4.946 1.00 74.94 74 GLY A N 1
ATOM 549 C CA . GLY A 1 74 ? -15.231 -2.588 4.461 1.00 74.94 74 GLY A CA 1
ATOM 550 C C . GLY A 1 74 ? -16.010 -1.503 5.220 1.00 74.94 74 GLY A C 1
ATOM 551 O O . GLY A 1 74 ? -17.238 -1.516 5.274 1.00 74.94 74 GLY A O 1
ATOM 552 N N . ALA A 1 75 ? -15.292 -0.561 5.815 1.00 66.25 75 ALA A N 1
ATOM 553 C CA . ALA A 1 75 ? -15.728 0.207 6.975 1.00 66.25 75 ALA A CA 1
ATOM 554 C C . ALA A 1 75 ? -16.747 1.342 6.781 1.00 66.25 75 ALA A C 1
ATOM 556 O O . ALA A 1 75 ? -17.177 1.962 7.756 1.00 66.25 75 ALA A O 1
ATOM 557 N N . ALA A 1 76 ? -17.165 1.655 5.555 1.00 60.28 76 ALA A N 1
ATOM 558 C CA . ALA A 1 76 ? -18.082 2.778 5.346 1.00 60.28 76 ALA A CA 1
ATOM 559 C C . ALA A 1 76 ? -19.458 2.578 5.995 1.00 60.28 76 ALA A C 1
ATOM 561 O O . ALA A 1 76 ? -20.117 3.558 6.341 1.00 60.28 76 ALA A O 1
ATOM 562 N N . ASN A 1 77 ? -19.917 1.338 6.168 1.00 64.94 77 ASN A N 1
ATOM 563 C CA . ASN A 1 77 ? -21.306 1.080 6.556 1.00 64.94 77 ASN A CA 1
ATOM 564 C C . ASN A 1 77 ? -21.605 1.431 8.025 1.00 64.94 77 ASN A C 1
ATOM 566 O O . ASN A 1 77 ? -22.754 1.710 8.360 1.00 64.94 77 AS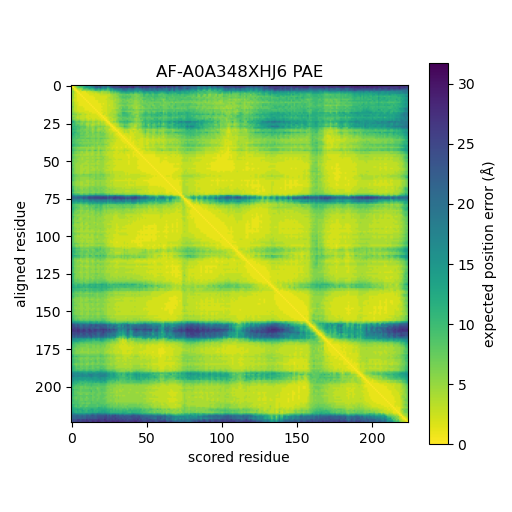N A O 1
ATOM 570 N N . SER A 1 78 ? -20.588 1.468 8.888 1.00 72.69 78 SER A N 1
ATOM 571 C CA . SER A 1 78 ? -20.705 1.817 10.318 1.00 72.69 78 SER A CA 1
ATOM 572 C C . SER A 1 78 ? -20.574 3.313 10.587 1.00 72.69 78 SER A C 1
ATOM 574 O O . SER A 1 78 ? -21.011 3.801 11.625 1.00 72.69 78 SER A O 1
ATOM 576 N N . ALA A 1 79 ? -19.911 4.030 9.680 1.00 84.19 79 ALA A N 1
ATOM 577 C CA . ALA A 1 79 ? -19.466 5.393 9.909 1.00 84.19 79 ALA A CA 1
ATOM 578 C C . ALA A 1 79 ? -20.616 6.409 9.819 1.00 84.19 79 ALA A C 1
ATOM 580 O O . ALA A 1 79 ? -21.601 6.199 9.101 1.00 84.19 79 ALA A O 1
ATOM 581 N N . LYS A 1 80 ? -20.454 7.551 10.506 1.00 88.69 80 LYS A N 1
ATOM 582 C CA . LYS A 1 80 ? -21.323 8.728 10.334 1.00 88.69 80 LYS A CA 1
ATOM 583 C C . LYS A 1 80 ? -21.337 9.158 8.857 1.00 88.69 80 LYS A C 1
ATOM 585 O O . LYS A 1 80 ? -20.306 9.000 8.200 1.00 88.69 80 LYS A O 1
ATOM 590 N N . PRO A 1 81 ? -22.435 9.750 8.347 1.00 90.06 81 PRO A N 1
ATOM 591 C CA . PRO A 1 81 ? -22.559 10.112 6.933 1.00 90.06 81 PRO A CA 1
ATOM 592 C C . PRO A 1 81 ? -21.357 10.895 6.389 1.00 90.06 81 PRO A C 1
ATOM 594 O O . PRO A 1 81 ? -20.760 10.478 5.407 1.00 90.06 81 PRO A O 1
ATOM 597 N N . GLN A 1 82 ? -20.894 11.930 7.098 1.00 89.50 82 GLN A N 1
ATOM 598 C CA . GLN A 1 82 ? -19.755 12.736 6.639 1.00 89.50 82 GLN A CA 1
ATOM 599 C C . GLN A 1 82 ? -18.447 11.931 6.541 1.00 89.50 82 GLN A C 1
ATOM 601 O O . GLN A 1 82 ? -17.650 12.125 5.626 1.00 89.50 82 GLN A O 1
ATOM 606 N N . THR A 1 83 ? -18.212 11.013 7.482 1.00 89.56 83 THR A N 1
ATOM 607 C CA . THR A 1 83 ? -17.030 10.139 7.480 1.00 89.56 83 THR A CA 1
ATOM 608 C C . THR A 1 83 ? -17.119 9.094 6.372 1.00 89.56 83 THR A C 1
ATOM 610 O O . THR A 1 83 ? -16.112 8.786 5.738 1.00 89.56 83 THR A O 1
ATOM 613 N N . ARG A 1 84 ? -18.323 8.571 6.117 1.00 89.69 84 ARG A N 1
ATOM 614 C CA . ARG A 1 84 ? -18.596 7.657 5.009 1.00 89.69 84 ARG A CA 1
ATOM 615 C C . ARG A 1 84 ? -18.330 8.330 3.668 1.00 89.69 84 ARG A C 1
ATOM 617 O O . ARG A 1 84 ? -17.626 7.741 2.855 1.00 89.69 84 ARG A O 1
ATOM 624 N N . ASP A 1 85 ? -18.832 9.543 3.463 1.00 91.19 85 ASP A N 1
ATOM 625 C CA . ASP A 1 85 ? -18.641 10.295 2.219 1.00 91.19 85 ASP A CA 1
ATOM 626 C C . ASP A 1 85 ? -17.152 10.564 1.968 1.00 91.19 85 ASP A C 1
ATOM 628 O O . ASP A 1 85 ? -16.642 10.338 0.869 1.00 91.19 85 ASP A O 1
ATOM 632 N N . LEU A 1 86 ? -16.419 10.960 3.016 1.00 91.50 86 LEU A N 1
ATOM 633 C CA . LEU A 1 86 ? -14.973 11.153 2.945 1.00 91.50 86 LEU A CA 1
ATOM 634 C C . LEU A 1 86 ? -14.236 9.848 2.609 1.00 91.50 86 LEU A C 1
ATOM 636 O O . LEU A 1 86 ? -13.353 9.840 1.752 1.00 91.50 86 LEU A O 1
ATOM 640 N N . TRP A 1 87 ? -14.601 8.740 3.256 1.00 92.81 87 TRP A N 1
ATOM 641 C CA . TRP A 1 87 ? -14.026 7.428 2.964 1.00 92.81 87 TRP A CA 1
ATOM 642 C C . TRP A 1 87 ? -14.302 6.998 1.520 1.00 92.81 87 TRP A C 1
ATOM 644 O O . TRP A 1 87 ? -13.386 6.545 0.838 1.00 92.81 87 TRP A O 1
ATOM 654 N N . GLN A 1 88 ? -15.532 7.181 1.031 1.00 92.38 88 GLN A N 1
ATOM 655 C CA . GLN A 1 88 ? -15.927 6.843 -0.339 1.00 92.38 88 GLN A CA 1
ATOM 656 C C . GLN A 1 88 ? -15.154 7.670 -1.365 1.00 92.38 88 GLN A C 1
ATOM 658 O O . GLN A 1 88 ? -14.692 7.116 -2.360 1.00 92.38 88 GLN A O 1
ATOM 663 N N . LEU A 1 89 ? -14.960 8.966 -1.108 1.00 93.31 89 LEU A N 1
ATOM 664 C CA . LEU A 1 89 ? -14.167 9.841 -1.967 1.00 93.31 89 LEU A CA 1
ATOM 665 C C . LEU A 1 89 ? -12.719 9.350 -2.081 1.00 93.31 89 LEU A C 1
ATOM 667 O O . LEU A 1 89 ? -12.200 9.189 -3.186 1.00 93.31 89 LEU A O 1
ATOM 671 N N . TRP A 1 90 ? -12.071 9.075 -0.949 1.00 94.81 90 TRP A N 1
ATOM 672 C CA . TRP A 1 90 ? -10.689 8.596 -0.940 1.00 94.81 90 TRP A CA 1
ATOM 673 C C . TRP A 1 90 ? -10.539 7.183 -1.506 1.00 94.81 90 TRP A C 1
ATOM 675 O O . TRP A 1 90 ? -9.536 6.878 -2.158 1.00 94.81 90 TRP A O 1
ATOM 685 N N . LEU A 1 91 ? -11.536 6.322 -1.300 1.00 94.56 91 LEU A N 1
ATOM 686 C CA . LEU A 1 91 ? -11.573 5.006 -1.921 1.00 94.56 91 LEU A CA 1
ATOM 687 C C . LEU A 1 91 ? -11.721 5.128 -3.441 1.00 94.56 91 LEU A C 1
ATOM 689 O O . LEU A 1 91 ? -10.962 4.493 -4.167 1.00 94.56 91 LEU A O 1
ATOM 693 N N . ALA A 1 92 ? -12.632 5.971 -3.932 1.00 95.00 92 ALA A N 1
ATOM 694 C CA . ALA A 1 92 ? -12.805 6.223 -5.361 1.00 95.00 92 ALA A CA 1
ATOM 695 C C . ALA A 1 92 ? -11.525 6.788 -5.994 1.00 95.00 92 ALA A C 1
ATOM 697 O O . ALA A 1 92 ? -11.118 6.339 -7.064 1.00 95.00 92 ALA A O 1
ATOM 698 N N . PHE A 1 93 ? -10.843 7.706 -5.302 1.00 95.31 93 PHE A N 1
ATOM 699 C CA . PHE A 1 93 ? -9.535 8.211 -5.718 1.00 95.31 93 PHE A CA 1
ATOM 700 C C . PHE A 1 93 ? -8.493 7.086 -5.810 1.00 95.31 93 PHE A C 1
ATOM 702 O O . PHE A 1 93 ? -7.815 6.950 -6.827 1.00 95.31 93 PHE A O 1
ATOM 709 N N . THR A 1 94 ? -8.418 6.224 -4.793 1.00 96.75 94 THR A N 1
ATOM 710 C CA . THR A 1 94 ? -7.509 5.065 -4.771 1.00 96.75 94 THR A CA 1
ATOM 711 C C . THR A 1 94 ? -7.814 4.087 -5.908 1.00 96.75 94 THR A C 1
ATOM 713 O O . THR A 1 94 ? -6.898 3.653 -6.600 1.00 96.75 94 THR A O 1
ATOM 716 N N . ILE A 1 95 ? -9.089 3.781 -6.162 1.00 97.06 95 ILE A N 1
ATOM 717 C CA . ILE A 1 95 ? -9.517 2.935 -7.286 1.00 97.06 95 ILE A CA 1
ATOM 718 C C . ILE A 1 95 ? -9.106 3.568 -8.620 1.00 97.06 95 ILE A C 1
ATOM 720 O O . ILE A 1 95 ? -8.592 2.870 -9.491 1.00 97.06 95 ILE A O 1
ATOM 724 N N . GLY A 1 96 ? -9.268 4.886 -8.772 1.00 96.69 96 GLY A N 1
ATOM 725 C CA . GLY A 1 96 ? -8.803 5.619 -9.949 1.00 96.69 96 GLY A CA 1
ATOM 726 C C . GLY A 1 96 ? -7.300 5.450 -10.182 1.00 96.69 96 GLY A C 1
ATOM 727 O O . GLY A 1 96 ? -6.881 5.158 -11.302 1.00 96.69 96 GLY A O 1
ATOM 728 N N . LEU A 1 97 ? -6.493 5.535 -9.119 1.00 96.62 97 LEU A N 1
ATOM 729 C CA . LEU A 1 97 ? -5.060 5.247 -9.194 1.00 96.62 97 LEU A CA 1
ATOM 730 C C . LEU A 1 97 ? -4.798 3.800 -9.627 1.00 96.62 97 LEU A C 1
ATOM 732 O O . LEU A 1 97 ? -3.943 3.585 -10.481 1.00 96.62 97 LEU A O 1
ATOM 736 N N . VAL A 1 98 ? -5.539 2.815 -9.103 1.00 97.94 98 VAL A N 1
ATOM 737 C CA . VAL A 1 98 ? -5.372 1.398 -9.493 1.00 97.94 98 VAL A CA 1
ATOM 738 C C . VAL A 1 98 ? -5.652 1.225 -10.980 1.00 97.94 98 VAL A C 1
ATOM 740 O O . VAL A 1 98 ? -4.845 0.629 -11.686 1.00 97.94 98 VAL A O 1
ATOM 743 N N . VAL A 1 99 ? -6.747 1.799 -11.478 1.00 97.31 99 VAL A N 1
ATOM 744 C CA . VAL A 1 99 ? -7.127 1.720 -12.895 1.00 97.31 99 VAL A CA 1
ATOM 745 C C . VAL A 1 99 ? -6.064 2.351 -13.798 1.00 97.31 99 VAL A C 1
ATOM 747 O O . VAL A 1 99 ? -5.709 1.773 -14.824 1.00 97.31 99 VAL A O 1
ATOM 750 N N . ILE A 1 100 ? -5.528 3.513 -13.421 1.00 93.75 100 ILE A N 1
ATOM 751 C CA . ILE A 1 100 ? -4.507 4.208 -14.213 1.00 93.75 100 ILE A CA 1
ATOM 752 C C . ILE A 1 100 ? -3.183 3.433 -14.180 1.00 93.75 100 ILE A C 1
ATOM 754 O O . ILE A 1 100 ? -2.631 3.089 -15.227 1.00 93.75 100 ILE A O 1
ATOM 758 N N . TYR A 1 101 ? -2.677 3.120 -12.986 1.00 95.81 101 TYR A N 1
ATOM 759 C CA . TYR A 1 101 ? -1.354 2.522 -12.810 1.00 95.81 101 TYR A CA 1
ATOM 760 C C . TYR A 1 101 ? -1.305 1.018 -13.101 1.00 95.81 101 TYR A C 1
ATOM 762 O O . TYR A 1 101 ? -0.210 0.489 -13.266 1.00 95.81 101 TYR A O 1
ATOM 770 N N . ALA A 1 102 ? -2.439 0.330 -13.272 1.00 97.44 102 ALA A N 1
ATOM 771 C CA . ALA A 1 102 ? -2.461 -1.076 -13.688 1.00 97.44 102 ALA A CA 1
ATOM 772 C C . ALA A 1 102 ? -1.777 -1.318 -15.042 1.00 97.44 102 ALA A C 1
ATOM 774 O O . ALA A 1 102 ? -1.212 -2.382 -15.273 1.00 97.44 102 ALA A O 1
ATOM 775 N N . LYS A 1 103 ? -1.793 -0.339 -15.951 1.00 95.25 103 LYS A N 1
ATOM 776 C CA . LYS A 1 103 ? -1.064 -0.468 -17.222 1.00 95.25 103 LYS A CA 1
ATOM 777 C C . LYS A 1 103 ? 0.370 0.038 -17.153 1.00 95.25 103 LYS A C 1
ATOM 779 O O . LYS A 1 103 ? 1.123 -0.172 -18.100 1.00 95.25 103 LYS A O 1
ATOM 784 N N . TRP A 1 104 ? 0.747 0.737 -16.088 1.00 94.88 104 TRP A N 1
ATOM 785 C CA . TRP A 1 104 ? 2.066 1.340 -15.970 1.00 94.88 104 TRP A CA 1
ATOM 786 C C . TRP A 1 104 ? 3.146 0.254 -15.888 1.00 94.88 104 TRP A C 1
ATOM 788 O O . TRP A 1 104 ? 3.023 -0.678 -15.094 1.00 94.88 104 TRP A O 1
ATOM 798 N N . TRP A 1 105 ? 4.208 0.367 -16.693 1.00 92.69 105 TRP A N 1
ATOM 799 C CA . TRP A 1 105 ? 5.288 -0.630 -16.731 1.00 92.69 105 TRP A CA 1
ATOM 800 C C . TRP A 1 105 ? 5.928 -0.852 -15.350 1.00 92.69 105 TRP A C 1
ATOM 802 O O . TRP A 1 105 ? 6.277 -1.976 -15.000 1.00 92.69 105 TRP A O 1
ATOM 812 N N . SER A 1 106 ? 6.016 0.210 -14.540 1.00 92.06 106 SER A N 1
ATOM 813 C CA . SER A 1 106 ? 6.545 0.180 -13.174 1.00 92.06 106 SER A CA 1
ATOM 814 C C . SER A 1 106 ? 5.428 0.243 -12.133 1.00 92.06 106 SER A C 1
ATOM 816 O O . SER A 1 106 ? 5.531 0.990 -11.162 1.00 92.06 106 SER A O 1
ATOM 818 N N . TRP A 1 107 ? 4.311 -0.468 -12.331 1.00 94.25 107 TRP A N 1
ATOM 819 C CA . TRP A 1 107 ? 3.185 -0.493 -11.375 1.00 94.25 107 TRP A CA 1
ATOM 820 C C . TRP A 1 107 ? 3.645 -0.758 -9.925 1.00 94.25 107 TRP A C 1
ATOM 822 O O . TRP A 1 107 ? 3.078 -0.209 -8.983 1.00 94.25 107 TRP A O 1
ATOM 832 N N . TYR A 1 108 ? 4.729 -1.526 -9.767 1.00 90.06 108 TYR A N 1
ATOM 833 C CA . TYR A 1 108 ? 5.384 -1.886 -8.508 1.00 90.06 108 TYR A CA 1
ATOM 834 C C . TYR A 1 108 ? 6.122 -0.721 -7.820 1.00 90.06 108 TYR A C 1
ATOM 836 O O . TYR A 1 108 ? 6.650 -0.877 -6.722 1.00 90.06 108 TYR A O 1
ATOM 844 N N . GLY A 1 109 ? 6.178 0.458 -8.443 1.00 87.75 109 GLY A N 1
ATOM 845 C CA . GLY A 1 109 ? 6.730 1.671 -7.845 1.00 87.75 109 GLY A CA 1
ATOM 846 C C . GLY A 1 109 ? 8.257 1.767 -7.861 1.00 87.75 109 GLY A C 1
ATOM 847 O O . GLY A 1 109 ? 8.797 2.677 -7.236 1.00 87.75 109 GLY A O 1
ATOM 848 N N . GLY A 1 110 ? 8.955 0.879 -8.572 1.00 84.25 110 GLY A N 1
ATOM 849 C CA . GLY A 1 110 ? 10.417 0.869 -8.644 1.00 84.25 110 GLY A CA 1
ATOM 850 C C . GLY A 1 110 ? 11.087 0.541 -7.305 1.00 84.25 110 GLY A C 1
ATOM 851 O O . GLY A 1 110 ? 10.514 -0.122 -6.432 1.00 84.25 110 GLY A O 1
ATOM 852 N N . TRP A 1 111 ? 12.305 1.054 -7.123 1.00 79.69 111 TRP A N 1
ATOM 853 C CA . TRP A 1 111 ? 13.122 0.882 -5.914 1.00 79.69 111 TRP A CA 1
ATOM 854 C C . TRP A 1 111 ? 12.701 1.810 -4.766 1.00 79.69 111 TRP A C 1
ATOM 856 O O . TRP A 1 111 ? 13.500 2.539 -4.188 1.00 79.69 111 TRP A O 1
ATOM 866 N N . PHE A 1 112 ? 11.412 1.785 -4.440 1.00 83.69 112 PHE A N 1
ATOM 867 C CA . PHE A 1 112 ? 10.820 2.501 -3.312 1.00 83.69 112 PHE A CA 1
ATOM 868 C C . PHE A 1 112 ? 10.194 1.522 -2.322 1.00 83.69 112 PHE A C 1
ATOM 870 O O . PHE A 1 112 ? 9.791 0.424 -2.706 1.00 83.69 112 PHE A O 1
ATOM 877 N N . TRP A 1 113 ? 10.087 1.924 -1.053 1.00 86.88 113 TRP A N 1
ATOM 878 C CA . TRP A 1 113 ? 9.383 1.133 -0.045 1.00 86.88 113 TRP A CA 1
ATOM 879 C C . TRP A 1 113 ? 7.886 1.075 -0.365 1.00 86.88 113 TRP A C 1
ATOM 881 O O . TRP A 1 113 ? 7.209 2.105 -0.406 1.00 86.88 113 TRP A O 1
ATOM 891 N N . GLY A 1 114 ? 7.382 -0.139 -0.578 1.00 85.38 114 GLY A N 1
ATOM 892 C CA . GLY A 1 114 ? 5.970 -0.391 -0.847 1.00 85.38 114 GLY A CA 1
ATOM 893 C C . GLY A 1 114 ? 5.418 0.231 -2.144 1.00 85.38 114 GLY A C 1
ATOM 894 O O . GLY A 1 114 ? 6.169 0.687 -3.015 1.00 85.38 114 GLY A O 1
ATOM 895 N N . PRO A 1 115 ? 4.081 0.225 -2.304 1.00 89.75 115 PRO A N 1
ATOM 896 C CA . PRO A 1 115 ? 3.389 0.723 -3.494 1.00 89.75 115 PRO A CA 1
ATOM 897 C C . PRO A 1 115 ? 3.304 2.257 -3.533 1.00 89.75 115 PRO A C 1
ATOM 899 O O . PRO A 1 115 ? 2.246 2.833 -3.286 1.00 89.75 115 PRO A O 1
ATOM 902 N N . ARG A 1 116 ? 4.403 2.947 -3.874 1.00 90.19 116 ARG A N 1
ATOM 903 C CA . ARG A 1 116 ? 4.518 4.425 -3.784 1.00 90.19 116 ARG A CA 1
ATOM 904 C C . ARG A 1 116 ? 3.347 5.219 -4.381 1.00 90.19 116 ARG A C 1
ATOM 906 O O . ARG A 1 116 ? 2.953 6.239 -3.825 1.00 90.19 116 ARG A O 1
ATOM 913 N N . PHE A 1 117 ? 2.779 4.759 -5.499 1.00 93.50 117 PHE A N 1
ATOM 914 C CA . PHE A 1 117 ? 1.682 5.455 -6.183 1.00 93.50 117 PHE A CA 1
ATOM 915 C C . PHE A 1 117 ? 0.384 5.448 -5.376 1.00 93.50 117 PHE A C 1
ATOM 917 O O . PHE A 1 117 ? -0.500 6.262 -5.614 1.00 93.50 117 PHE A O 1
ATOM 924 N N . PHE A 1 118 ? 0.288 4.553 -4.401 1.00 96.00 118 PHE A N 1
ATOM 925 C CA . PHE A 1 118 ? -0.914 4.264 -3.644 1.00 96.00 118 PHE A CA 1
ATOM 926 C C . PHE A 1 118 ? -0.789 4.660 -2.175 1.00 96.00 118 PHE A C 1
ATOM 928 O O . PHE A 1 118 ? -1.587 4.214 -1.358 1.00 96.00 118 PHE A O 1
ATOM 935 N N . LEU A 1 119 ? 0.163 5.533 -1.827 1.00 92.69 119 LEU A N 1
ATOM 936 C CA . LEU A 1 119 ? 0.300 6.067 -0.467 1.00 92.69 119 LEU A CA 1
ATOM 937 C C . LEU A 1 119 ? -1.020 6.666 0.056 1.00 92.69 119 LEU A C 1
ATOM 939 O O . LEU A 1 119 ? -1.345 6.556 1.235 1.00 92.69 119 LEU A O 1
ATOM 943 N N . PHE A 1 120 ? -1.828 7.239 -0.838 1.00 93.69 120 PHE A N 1
ATOM 944 C CA . PHE A 1 120 ? -3.146 7.780 -0.510 1.00 93.69 120 PHE A CA 1
ATOM 945 C C . PHE A 1 120 ? -4.150 6.725 -0.021 1.00 93.69 120 PHE A C 1
ATOM 947 O O . PHE A 1 120 ? -5.103 7.086 0.666 1.00 93.69 120 PHE A O 1
ATOM 954 N N . ALA A 1 121 ? -3.926 5.434 -0.287 1.00 95.88 121 ALA A N 1
ATOM 955 C CA . ALA A 1 121 ? -4.747 4.344 0.240 1.00 95.88 121 ALA A CA 1
ATOM 956 C C . ALA A 1 121 ? -4.687 4.250 1.777 1.00 95.88 121 ALA A C 1
ATOM 958 O O . ALA A 1 121 ? -5.607 3.712 2.395 1.00 95.88 121 ALA A O 1
ATOM 959 N N . CYS A 1 122 ? -3.665 4.835 2.416 1.00 94.75 122 CYS A N 1
ATOM 960 C CA . CYS A 1 122 ? -3.574 4.929 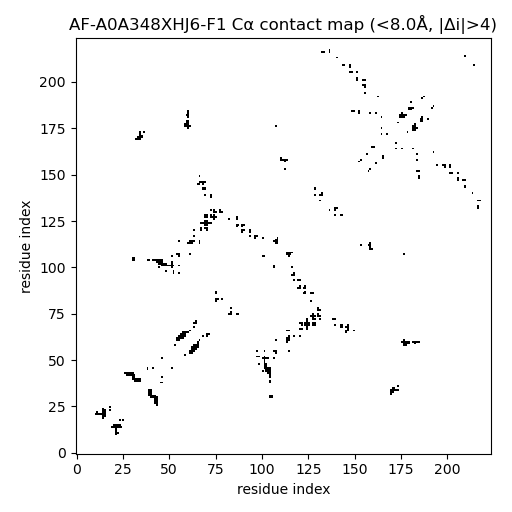3.872 1.00 94.75 122 CYS A CA 1
ATOM 961 C C . CYS A 1 122 ? -4.713 5.764 4.488 1.00 94.75 122 CYS A C 1
ATOM 963 O O . CYS A 1 122 ? -5.139 5.481 5.609 1.00 94.75 122 CYS A O 1
ATOM 965 N N . PHE A 1 123 ? -5.253 6.762 3.776 1.00 93.81 123 PHE A N 1
ATOM 966 C CA . PHE A 1 123 ? -6.372 7.577 4.269 1.00 93.81 123 PHE A CA 1
ATOM 967 C C . PHE A 1 123 ? -7.673 6.768 4.432 1.00 93.81 123 PHE A C 1
ATOM 969 O O . PHE A 1 123 ? -8.179 6.684 5.552 1.00 93.81 123 PHE A O 1
ATOM 976 N N . PRO A 1 124 ? -8.221 6.116 3.387 1.00 94.56 124 PRO A N 1
ATOM 977 C CA . PRO A 1 124 ? -9.423 5.307 3.548 1.00 94.56 124 PRO A CA 1
ATOM 978 C C . PRO A 1 124 ? -9.165 4.071 4.423 1.00 94.56 124 PRO A C 1
ATOM 980 O O . PRO A 1 124 ? -10.067 3.653 5.145 1.00 94.56 124 PRO A O 1
ATOM 983 N N . ALA A 1 125 ? -7.949 3.515 4.435 1.00 94.38 125 ALA A N 1
ATOM 984 C CA . ALA A 1 125 ? -7.604 2.385 5.297 1.00 94.38 125 ALA A CA 1
ATOM 985 C C . ALA A 1 125 ? -7.571 2.736 6.792 1.00 94.38 125 ALA A C 1
ATOM 987 O O . ALA A 1 125 ? -8.066 1.963 7.609 1.00 94.38 125 ALA A O 1
ATOM 988 N N . SER A 1 126 ? -7.024 3.896 7.164 1.00 92.44 126 SER A N 1
ATOM 989 C CA . SER A 1 126 ? -6.988 4.348 8.565 1.00 92.44 126 SER A CA 1
ATOM 990 C C . SER A 1 126 ? -8.382 4.683 9.094 1.00 92.44 126 SER A C 1
ATOM 992 O O . SER A 1 126 ? -8.740 4.245 10.187 1.00 92.44 126 SER A O 1
ATOM 994 N N . LEU A 1 127 ? -9.207 5.368 8.291 1.00 92.06 127 LEU A N 1
ATOM 995 C CA . LEU A 1 127 ? -10.629 5.560 8.595 1.00 92.06 127 LEU A CA 1
ATOM 996 C C . LEU A 1 127 ? -11.343 4.218 8.760 1.00 92.06 127 LEU A C 1
ATOM 998 O O . LEU A 1 127 ? -12.180 4.066 9.651 1.00 92.06 127 LEU A O 1
ATOM 1002 N N . ALA A 1 128 ? -10.992 3.241 7.920 1.00 91.94 128 ALA A N 1
ATOM 1003 C CA . ALA A 1 128 ? -11.621 1.942 7.967 1.00 91.94 128 ALA A CA 1
ATOM 1004 C C . ALA A 1 128 ? -11.275 1.140 9.220 1.00 91.94 128 ALA A C 1
ATOM 1006 O O . ALA A 1 128 ? -12.166 0.608 9.881 1.00 91.94 128 ALA A O 1
ATOM 1007 N N . LEU A 1 129 ? -9.994 1.126 9.581 1.00 91.00 129 LEU A N 1
ATOM 1008 C CA . LEU A 1 129 ? -9.510 0.564 10.837 1.00 91.00 129 LEU A CA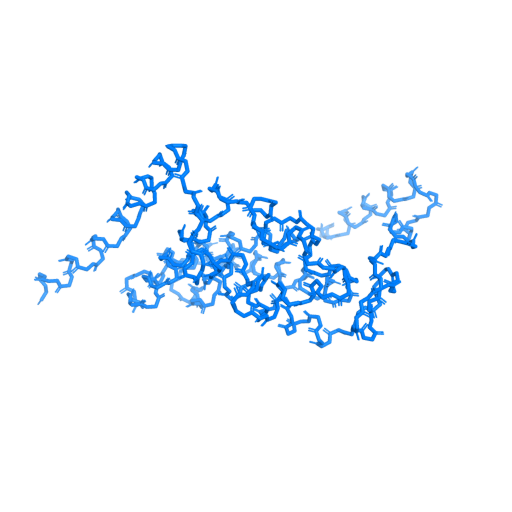 1
ATOM 1009 C C . LEU A 1 129 ? -10.224 1.187 12.034 1.00 91.00 129 LEU A C 1
ATOM 1011 O O . LEU A 1 129 ? -10.721 0.457 12.883 1.00 91.00 129 LEU A O 1
ATOM 1015 N N . ALA A 1 130 ? -10.335 2.517 12.070 1.00 88.88 130 ALA A N 1
ATOM 1016 C CA . ALA A 1 130 ? -10.969 3.222 13.179 1.00 88.88 130 ALA A CA 1
ATOM 1017 C C . ALA A 1 130 ? -12.454 2.859 13.362 1.00 88.88 130 ALA A C 1
ATOM 1019 O O . ALA A 1 130 ? -12.928 2.803 14.491 1.00 88.88 130 ALA A O 1
ATOM 1020 N N . CYS A 1 131 ? -13.192 2.604 12.277 1.00 88.00 131 CYS A N 1
ATOM 1021 C CA . CYS A 1 131 ? -14.622 2.281 12.363 1.00 88.00 131 CYS A CA 1
ATOM 1022 C C . CYS A 1 131 ? -14.904 0.796 12.644 1.00 88.00 131 CYS A C 1
ATOM 1024 O O . CYS A 1 131 ? -15.974 0.467 13.154 1.00 88.00 131 CYS A O 1
ATOM 1026 N N . GLU A 1 132 ? -13.987 -0.104 12.283 1.00 88.12 132 GLU A N 1
ATOM 1027 C CA . GLU A 1 132 ? -14.188 -1.556 12.406 1.00 88.12 132 GLU A CA 1
ATOM 1028 C C . GLU A 1 132 ? -13.478 -2.173 13.612 1.00 88.12 132 GLU A C 1
ATOM 1030 O O . GLU A 1 132 ? -13.686 -3.357 13.886 1.00 88.12 132 GLU A O 1
ATOM 1035 N N . LEU A 1 133 ? -12.681 -1.388 14.345 1.00 85.75 133 LEU A N 1
ATOM 1036 C CA . LEU A 1 133 ? -11.868 -1.871 15.459 1.00 85.75 133 LEU A CA 1
ATOM 1037 C C . LEU A 1 133 ? -12.696 -2.615 16.514 1.00 85.75 133 LEU A C 1
ATOM 1039 O O . LEU A 1 133 ? -12.299 -3.696 16.933 1.00 85.75 133 LEU A O 1
ATOM 1043 N N . ASP A 1 134 ? -13.881 -2.104 16.852 1.00 83.31 134 ASP A N 1
ATOM 1044 C CA . ASP A 1 134 ? -14.760 -2.715 17.857 1.00 83.31 134 ASP A CA 1
ATOM 1045 C C . ASP A 1 134 ? -15.676 -3.806 17.286 1.00 83.31 134 ASP A C 1
ATOM 1047 O O . ASP A 1 134 ? -16.145 -4.676 18.017 1.00 83.31 134 ASP A O 1
ATOM 1051 N N . ARG A 1 135 ? -15.936 -3.786 15.972 1.00 83.94 135 ARG A N 1
ATOM 1052 C CA . ARG A 1 135 ? -16.899 -4.690 15.315 1.00 83.94 135 ARG A CA 1
ATOM 1053 C C . ARG A 1 135 ? -16.251 -5.979 14.829 1.00 83.94 135 ARG A C 1
ATOM 1055 O O . ARG A 1 135 ? -16.832 -7.053 14.939 1.00 83.94 135 ARG A O 1
ATOM 1062 N N . ARG A 1 136 ? -15.050 -5.870 14.261 1.00 86.94 136 ARG A N 1
ATOM 1063 C CA . ARG A 1 136 ? -14.290 -6.974 13.661 1.00 86.94 136 ARG A CA 1
ATOM 1064 C C . ARG A 1 136 ? -12.938 -7.100 14.346 1.00 86.94 136 ARG A C 1
ATOM 1066 O O . ARG A 1 136 ? -11.909 -7.132 13.676 1.00 86.94 136 ARG A O 1
ATOM 1073 N N . LYS A 1 137 ? -12.950 -7.172 15.679 1.00 88.69 137 LYS A N 1
ATOM 1074 C CA . LYS A 1 137 ? -11.773 -7.042 16.555 1.00 88.69 137 LYS A CA 1
ATOM 1075 C C . LYS A 1 137 ? -10.557 -7.822 16.074 1.00 88.69 137 LYS A C 1
ATOM 1077 O O . LYS A 1 137 ? -9.491 -7.242 15.933 1.00 88.69 137 LYS A O 1
ATOM 1082 N N . LEU A 1 138 ? -10.714 -9.107 15.746 1.00 91.44 138 LEU A N 1
ATOM 1083 C CA . LEU A 1 138 ? -9.601 -9.942 15.276 1.00 91.44 138 LEU A CA 1
ATOM 1084 C C . LEU A 1 138 ? -9.048 -9.495 13.918 1.00 91.44 138 LEU A C 1
ATOM 1086 O O . LEU A 1 138 ? -7.835 -9.406 13.747 1.00 91.44 138 LEU A O 1
ATOM 1090 N N . LEU A 1 139 ? -9.923 -9.187 12.958 1.00 91.81 139 LEU A N 1
ATOM 1091 C CA . LEU A 1 139 ? -9.508 -8.768 11.619 1.00 91.81 139 LEU A CA 1
ATOM 1092 C C . LEU A 1 139 ? -8.894 -7.362 11.641 1.00 91.81 139 LEU A C 1
ATOM 1094 O O . LEU A 1 139 ? -7.876 -7.122 10.996 1.00 91.81 139 LEU A O 1
ATOM 1098 N N . ALA A 1 140 ? -9.486 -6.448 12.409 1.00 91.44 140 ALA A N 1
ATOM 1099 C CA . ALA A 1 140 ? -8.958 -5.109 12.615 1.00 91.44 140 ALA A CA 1
ATOM 1100 C C . ALA A 1 140 ? -7.624 -5.152 13.375 1.00 91.44 140 ALA A C 1
ATOM 1102 O O . ALA A 1 140 ? -6.680 -4.500 12.947 1.00 91.44 140 ALA A O 1
ATOM 1103 N N . ALA A 1 141 ? -7.497 -5.985 14.415 1.00 93.50 141 ALA A N 1
ATOM 1104 C CA . ALA A 1 141 ? -6.241 -6.206 15.129 1.00 93.50 141 ALA A CA 1
ATOM 1105 C C . ALA A 1 141 ? -5.150 -6.761 14.210 1.00 93.50 141 ALA A C 1
ATOM 1107 O O . ALA A 1 141 ? -4.039 -6.236 14.203 1.00 93.50 141 ALA A O 1
ATOM 1108 N N . PHE A 1 142 ? -5.471 -7.770 13.395 1.00 94.88 142 PHE A N 1
ATOM 1109 C CA . PHE A 1 142 ? -4.548 -8.302 12.395 1.00 94.88 142 PHE A CA 1
ATOM 1110 C C . PHE A 1 142 ? -4.096 -7.212 11.418 1.00 94.88 142 PHE A C 1
ATOM 1112 O O . PHE A 1 142 ? -2.898 -7.020 11.217 1.00 94.88 142 PHE A O 1
ATOM 1119 N N . ALA A 1 143 ? -5.036 -6.443 10.864 1.00 95.25 143 ALA A N 1
ATOM 1120 C CA . ALA A 1 143 ? -4.724 -5.348 9.955 1.00 95.25 143 ALA A CA 1
ATOM 1121 C C . ALA A 1 143 ? -3.899 -4.238 10.634 1.00 95.25 143 ALA A C 1
ATOM 1123 O O . ALA A 1 143 ? -2.993 -3.690 10.006 1.00 95.25 143 ALA A O 1
ATOM 1124 N N . THR A 1 144 ? -4.147 -3.925 11.910 1.00 95.25 144 THR A N 1
ATOM 1125 C CA . THR A 1 144 ? -3.333 -2.990 12.701 1.00 95.25 144 THR A CA 1
ATOM 1126 C C . THR A 1 144 ? -1.914 -3.514 12.888 1.00 95.25 144 THR A C 1
ATOM 1128 O O . THR A 1 144 ? -0.969 -2.786 12.597 1.00 95.25 144 THR A O 1
ATOM 1131 N N . VAL A 1 145 ? -1.747 -4.763 13.335 1.00 96.19 145 VAL A N 1
ATOM 1132 C CA . VAL A 1 145 ? -0.424 -5.373 13.549 1.00 96.19 145 VAL A CA 1
ATOM 1133 C C . VAL A 1 145 ? 0.356 -5.427 12.241 1.00 96.19 145 VAL A C 1
ATOM 1135 O O . VAL A 1 145 ? 1.509 -5.009 12.212 1.00 96.19 145 VAL A O 1
ATOM 1138 N N . LEU A 1 146 ? -0.279 -5.853 11.148 1.00 96.19 146 LEU A N 1
ATOM 1139 C CA . LEU A 1 146 ? 0.356 -5.893 9.835 1.00 96.19 146 LEU A CA 1
ATOM 1140 C C . LEU A 1 146 ? 0.719 -4.486 9.334 1.00 96.19 146 LEU A C 1
ATOM 1142 O O . LEU A 1 146 ? 1.826 -4.289 8.847 1.00 96.19 146 LEU A O 1
ATOM 1146 N N . SER A 1 147 ? -0.150 -3.486 9.517 1.00 95.94 147 SER A N 1
ATOM 1147 C CA . SER A 1 147 ? 0.169 -2.093 9.154 1.00 95.94 147 SER A CA 1
ATOM 1148 C C . SER A 1 147 ? 1.364 -1.558 9.951 1.00 95.94 147 SER A C 1
ATOM 1150 O O . SER A 1 147 ? 2.245 -0.909 9.392 1.00 95.94 147 SER A O 1
ATOM 1152 N N . VAL A 1 148 ? 1.423 -1.848 11.255 1.00 96.25 148 VAL A N 1
ATOM 1153 C CA . VAL A 1 148 ? 2.552 -1.458 12.112 1.00 96.25 148 VAL A CA 1
ATOM 1154 C C . VAL A 1 148 ? 3.829 -2.181 11.692 1.00 96.25 148 VAL A C 1
ATOM 1156 O O . VAL A 1 148 ? 4.875 -1.544 11.608 1.00 96.25 148 VAL A O 1
ATOM 1159 N N . TRP A 1 149 ? 3.746 -3.471 11.371 1.00 95.62 149 TRP A N 1
ATOM 1160 C CA . TRP A 1 149 ? 4.871 -4.249 10.860 1.00 95.62 149 TRP A CA 1
ATOM 1161 C C . TRP A 1 149 ? 5.420 -3.672 9.550 1.00 95.62 149 TRP A C 1
ATOM 1163 O O . TRP A 1 149 ? 6.617 -3.427 9.445 1.00 95.62 149 TRP A O 1
ATOM 1173 N N . VAL A 1 150 ? 4.550 -3.342 8.590 1.00 94.69 150 VAL A N 1
ATOM 1174 C CA . VAL A 1 150 ? 4.938 -2.679 7.332 1.00 94.69 150 VAL A CA 1
ATOM 1175 C C . VAL A 1 150 ? 5.649 -1.349 7.607 1.00 94.69 150 VAL A C 1
ATOM 1177 O O . VAL A 1 150 ? 6.688 -1.067 7.010 1.00 94.69 150 VAL A O 1
ATOM 1180 N N . CYS A 1 151 ? 5.131 -0.528 8.524 1.00 93.81 151 CYS A N 1
ATOM 1181 C CA . CYS A 1 151 ? 5.780 0.728 8.909 1.00 93.81 151 CYS A CA 1
ATOM 1182 C C . CYS A 1 151 ? 7.143 0.498 9.575 1.00 93.81 151 CYS A C 1
ATOM 1184 O O . CYS A 1 151 ? 8.101 1.200 9.256 1.00 93.81 151 CYS A O 1
ATOM 1186 N N . PHE A 1 152 ? 7.245 -0.490 10.468 1.00 93.31 152 PHE A N 1
ATOM 1187 C CA . PHE A 1 152 ? 8.492 -0.857 11.131 1.00 93.31 152 PHE A CA 1
ATOM 1188 C C . PHE A 1 152 ? 9.546 -1.308 10.118 1.00 93.31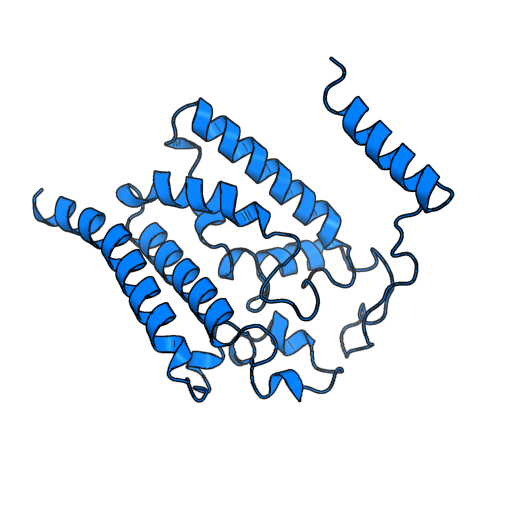 152 PHE A C 1
ATOM 1190 O O . PHE A 1 152 ? 10.654 -0.774 10.114 1.00 93.31 152 PHE A O 1
ATOM 1197 N N . CYS A 1 153 ? 9.193 -2.218 9.206 1.00 90.75 153 CYS A N 1
ATOM 1198 C CA . CYS A 1 153 ? 10.115 -2.676 8.173 1.00 90.75 153 CYS A CA 1
ATOM 1199 C C . CYS A 1 153 ? 10.577 -1.526 7.272 1.00 90.75 153 CYS A C 1
ATOM 1201 O O . CYS A 1 153 ? 11.767 -1.410 6.987 1.00 90.75 153 CYS A O 1
ATOM 1203 N N . GLY A 1 154 ? 9.665 -0.630 6.885 1.00 90.44 154 GLY A N 1
ATOM 1204 C CA . GLY A 1 154 ? 10.011 0.541 6.083 1.00 90.44 154 GLY A CA 1
ATOM 1205 C C . GLY A 1 154 ? 10.945 1.513 6.796 1.00 90.44 154 GLY A C 1
ATOM 1206 O O . GLY A 1 154 ? 11.831 2.079 6.160 1.00 90.44 154 GLY A O 1
ATOM 1207 N N . ALA A 1 155 ? 10.781 1.684 8.108 1.00 90.81 155 ALA A N 1
ATOM 1208 C CA . ALA A 1 155 ? 11.597 2.590 8.907 1.00 90.81 155 ALA A CA 1
ATOM 1209 C C . ALA A 1 155 ? 12.980 2.020 9.265 1.00 90.81 155 ALA A C 1
ATOM 1211 O O . ALA A 1 155 ? 13.947 2.776 9.362 1.00 90.81 155 ALA A O 1
ATOM 1212 N N . VAL A 1 156 ? 13.076 0.704 9.476 1.00 88.94 156 VAL A N 1
ATOM 1213 C CA . VAL A 1 156 ? 14.307 0.036 9.927 1.00 88.94 156 VAL A CA 1
ATOM 1214 C C . VAL A 1 156 ? 15.142 -0.481 8.761 1.00 88.94 156 VAL A C 1
ATOM 1216 O O . VAL A 1 156 ? 16.350 -0.251 8.727 1.00 88.94 156 VAL A O 1
ATOM 1219 N N . PHE A 1 157 ? 14.511 -1.157 7.802 1.00 84.19 157 PHE A N 1
ATOM 1220 C CA . PHE A 1 157 ? 15.195 -1.791 6.672 1.00 84.19 157 PHE A CA 1
ATOM 1221 C C . PHE A 1 157 ? 15.081 -0.946 5.396 1.00 84.19 157 PHE A C 1
ATOM 1223 O O . PHE A 1 157 ? 16.018 -0.860 4.602 1.00 84.19 157 PHE A O 1
ATOM 1230 N N . GLY A 1 158 ? 13.947 -0.271 5.195 1.00 79.94 158 GLY A N 1
ATOM 1231 C CA . GLY A 1 158 ? 13.661 0.402 3.928 1.00 79.94 158 GLY A CA 1
ATOM 1232 C C . GLY A 1 158 ? 13.697 -0.575 2.743 1.00 79.94 158 GLY A C 1
ATOM 1233 O O . GLY A 1 158 ? 13.647 -1.789 2.913 1.00 79.94 158 GLY A O 1
ATOM 1234 N N . GLN A 1 159 ? 13.764 -0.052 1.515 1.00 67.81 159 GLN A N 1
ATOM 1235 C CA . GLN A 1 159 ? 13.869 -0.896 0.312 1.00 67.81 159 GLN A CA 1
ATOM 1236 C C . GLN A 1 159 ? 15.327 -1.256 -0.030 1.00 67.81 159 GLN A C 1
ATOM 1238 O O . GLN A 1 159 ? 15.562 -2.291 -0.638 1.00 67.81 159 GLN A O 1
ATOM 1243 N N . MET A 1 160 ? 16.300 -0.404 0.326 1.00 55.06 160 MET A N 1
ATOM 1244 C CA . MET A 1 160 ? 17.707 -0.552 -0.092 1.00 55.06 160 MET A CA 1
ATOM 1245 C C . MET A 1 160 ? 18.581 -1.304 0.913 1.00 55.06 160 MET A C 1
ATOM 1247 O O . MET A 1 160 ? 19.508 -1.982 0.490 1.00 55.06 160 MET A O 1
ATOM 1251 N N . ASN A 1 161 ? 18.267 -1.254 2.215 1.00 50.47 161 ASN A N 1
ATOM 1252 C CA . ASN A 1 161 ? 18.908 -2.151 3.188 1.00 50.47 161 ASN A CA 1
ATOM 1253 C C . ASN A 1 161 ? 18.148 -3.476 3.282 1.00 50.47 161 ASN A C 1
ATOM 1255 O O . ASN A 1 161 ? 18.366 -4.252 4.211 1.00 50.47 161 ASN A O 1
ATOM 1259 N N . ALA A 1 162 ? 17.289 -3.740 2.286 1.00 52.78 162 ALA A N 1
ATOM 1260 C CA . ALA A 1 162 ? 16.626 -5.002 2.089 1.00 52.78 162 ALA A CA 1
ATOM 1261 C C . ALA A 1 162 ? 17.606 -6.098 1.535 1.00 52.78 162 ALA A C 1
ATOM 1263 O O . ALA A 1 162 ? 17.239 -6.871 0.659 1.00 52.78 162 ALA A O 1
ATOM 1264 N N . GLY A 1 163 ? 18.833 -6.196 2.092 1.00 52.88 163 GLY A N 1
ATOM 1265 C CA . GLY A 1 163 ? 19.780 -7.327 1.980 1.00 52.88 163 GLY A CA 1
ATOM 1266 C C . GLY A 1 163 ? 19.964 -7.870 0.565 1.00 52.88 163 GLY A C 1
ATOM 1267 O O . GLY A 1 163 ? 19.962 -7.050 -0.347 1.00 52.88 163 GLY A O 1
ATOM 1268 N N . PRO A 1 164 ? 20.132 -9.194 0.335 1.00 52.22 164 PRO A N 1
ATOM 1269 C CA . PRO A 1 164 ? 20.554 -9.740 -0.964 1.00 52.22 164 PRO A CA 1
ATOM 1270 C C . PRO A 1 164 ? 19.635 -9.402 -2.153 1.00 52.22 164 PRO A C 1
ATOM 1272 O O . PRO A 1 164 ? 19.964 -9.741 -3.281 1.00 52.22 164 PRO A O 1
ATOM 1275 N N . LEU A 1 165 ? 18.523 -8.680 -1.957 1.00 55.59 165 LEU A N 1
ATOM 1276 C CA . LEU A 1 165 ? 17.746 -8.054 -3.031 1.00 55.59 165 LEU A CA 1
ATOM 1277 C C . LEU A 1 165 ? 18.507 -6.958 -3.792 1.00 55.59 165 LEU A C 1
ATOM 1279 O O . LEU A 1 165 ? 18.172 -6.697 -4.945 1.00 55.59 165 LEU A O 1
ATOM 1283 N N . SER A 1 166 ? 19.523 -6.335 -3.185 1.00 52.88 166 SER A N 1
ATOM 1284 C CA . SER A 1 166 ? 20.465 -5.457 -3.896 1.00 52.88 166 SER A CA 1
ATOM 1285 C C . SER A 1 166 ? 21.423 -6.230 -4.813 1.00 52.88 166 SER A C 1
ATOM 1287 O O . SER A 1 166 ? 22.041 -5.627 -5.688 1.00 52.88 166 SER A O 1
ATOM 1289 N N . GLU A 1 167 ? 21.521 -7.551 -4.628 1.00 55.66 167 GLU A N 1
ATOM 1290 C CA . GLU A 1 167 ? 22.365 -8.478 -5.392 1.00 55.66 167 GLU A CA 1
ATOM 1291 C C . GLU A 1 167 ? 21.556 -9.387 -6.328 1.00 55.66 167 GLU A C 1
ATOM 1293 O O . GLU A 1 167 ? 22.135 -10.154 -7.100 1.00 55.66 167 GLU A O 1
ATOM 1298 N N . VAL A 1 168 ? 20.219 -9.314 -6.286 1.00 62.53 168 VAL A N 1
ATOM 1299 C CA . VAL A 1 168 ? 19.364 -10.030 -7.234 1.00 62.53 168 VAL A CA 1
ATOM 1300 C C . VAL A 1 168 ? 19.663 -9.465 -8.615 1.00 62.53 168 VAL A C 1
ATOM 1302 O O . VAL A 1 168 ? 19.371 -8.301 -8.897 1.00 62.53 168 VAL A O 1
ATOM 1305 N N . ASP A 1 169 ? 20.260 -10.302 -9.468 1.00 71.62 169 ASP A N 1
ATOM 1306 C CA . ASP A 1 169 ? 20.423 -10.001 -10.885 1.00 71.62 169 ASP A CA 1
ATOM 1307 C C . ASP A 1 169 ? 19.088 -9.466 -11.402 1.00 71.62 169 ASP A C 1
ATOM 1309 O O . ASP A 1 169 ? 18.023 -10.024 -11.131 1.00 71.62 169 ASP A O 1
ATOM 1313 N N . VAL A 1 170 ? 19.157 -8.348 -12.112 1.00 77.62 170 VAL A N 1
ATOM 1314 C CA . VAL A 1 170 ? 18.027 -7.622 -12.679 1.00 77.62 170 VAL A CA 1
ATOM 1315 C C . VAL A 1 170 ? 17.033 -8.560 -13.376 1.00 77.62 170 VAL A C 1
ATOM 1317 O O . VAL A 1 170 ? 15.822 -8.340 -13.304 1.00 77.62 170 VAL A O 1
ATOM 1320 N N . ALA A 1 171 ? 17.516 -9.658 -13.970 1.00 83.62 171 ALA A N 1
ATOM 1321 C CA . ALA A 1 171 ? 16.691 -10.711 -14.558 1.00 83.62 171 ALA A CA 1
ATOM 1322 C C . ALA A 1 171 ? 15.618 -11.299 -13.609 1.00 83.62 171 ALA A C 1
ATOM 1324 O O . ALA A 1 171 ? 14.564 -11.751 -14.071 1.00 83.62 171 ALA A O 1
ATOM 1325 N N . TRP A 1 172 ? 15.863 -11.260 -12.298 1.00 85.00 172 TRP A N 1
ATOM 1326 C CA . TRP A 1 172 ? 15.084 -11.886 -11.229 1.00 85.00 172 TRP A CA 1
ATOM 1327 C C . TRP A 1 172 ? 14.377 -10.889 -10.298 1.00 85.00 172 TRP A C 1
ATOM 1329 O O . TRP A 1 172 ? 13.793 -11.300 -9.296 1.00 85.00 172 TRP A O 1
ATOM 1339 N N . GLU A 1 173 ? 14.345 -9.592 -10.631 1.00 84.88 173 GLU A N 1
ATOM 1340 C CA . GLU A 1 173 ? 13.717 -8.548 -9.795 1.00 84.88 173 GLU A CA 1
ATOM 1341 C C . GLU A 1 173 ? 12.268 -8.895 -9.388 1.00 84.88 173 GLU A C 1
ATOM 1343 O O . GLU A 1 173 ? 11.828 -8.601 -8.274 1.00 84.88 173 GLU A O 1
ATOM 1348 N N . PHE A 1 174 ? 11.531 -9.587 -10.262 1.00 87.19 174 PHE A N 1
ATOM 1349 C CA . PHE A 1 174 ? 10.139 -9.977 -10.030 1.00 87.19 174 PHE A CA 1
ATOM 1350 C C . PHE A 1 174 ? 9.927 -10.881 -8.807 1.00 87.19 174 PHE A C 1
ATOM 1352 O O . PHE A 1 174 ? 8.815 -10.911 -8.268 1.00 87.19 174 PHE A O 1
ATOM 1359 N N . LEU A 1 175 ? 10.962 -11.599 -8.351 1.00 88.62 175 LEU A N 1
ATOM 1360 C CA . LEU A 1 175 ? 10.894 -12.403 -7.130 1.00 88.62 175 LEU A CA 1
ATOM 1361 C C . LEU A 1 175 ? 10.529 -11.518 -5.936 1.00 88.62 175 LEU A C 1
ATOM 1363 O O . LEU A 1 175 ? 9.682 -11.885 -5.130 1.00 88.62 175 LEU A O 1
ATOM 1367 N N . THR A 1 176 ? 11.053 -10.292 -5.896 1.00 87.19 176 THR A N 1
ATOM 1368 C CA . THR A 1 176 ? 10.769 -9.331 -4.820 1.00 87.19 176 THR A CA 1
ATOM 1369 C C . THR A 1 176 ? 9.320 -8.862 -4.787 1.00 87.19 176 THR A C 1
ATOM 1371 O O . THR A 1 176 ? 8.864 -8.334 -3.776 1.00 87.19 176 THR A O 1
ATOM 1374 N N . TRP A 1 177 ? 8.576 -9.035 -5.883 1.00 89.56 177 TRP A N 1
ATOM 1375 C CA . TRP A 1 177 ? 7.179 -8.621 -5.982 1.00 89.56 177 TRP A CA 1
ATOM 1376 C C . TRP A 1 177 ? 6.236 -9.771 -5.634 1.00 89.56 177 TRP A C 1
ATOM 1378 O O . TRP A 1 177 ? 5.205 -9.549 -4.996 1.00 89.56 177 TRP A O 1
ATOM 1388 N N . TYR A 1 178 ? 6.555 -10.992 -6.058 1.00 92.19 178 TYR A N 1
ATOM 1389 C CA . TYR A 1 178 ? 5.604 -12.105 -6.025 1.00 92.19 178 TYR A CA 1
ATOM 1390 C C . TYR A 1 178 ? 5.987 -13.243 -5.084 1.00 92.19 178 TYR A C 1
ATOM 1392 O O . TYR A 1 178 ? 5.093 -13.976 -4.671 1.00 92.19 178 TYR A O 1
ATOM 1400 N N . VAL A 1 179 ? 7.265 -13.394 -4.735 1.00 91.69 179 VAL A N 1
ATOM 1401 C CA . VAL A 1 179 ? 7.737 -14.486 -3.878 1.00 91.69 179 VAL A CA 1
ATOM 1402 C C . VAL A 1 179 ? 7.776 -14.003 -2.426 1.00 91.69 179 VAL A C 1
ATOM 1404 O O . VAL A 1 179 ? 8.501 -13.049 -2.132 1.00 91.69 179 VAL A O 1
ATOM 1407 N N . PRO A 1 180 ? 6.988 -14.606 -1.514 1.00 90.88 180 PRO A N 1
ATOM 1408 C CA . PRO A 1 180 ? 6.929 -14.200 -0.112 1.00 90.88 180 PRO A CA 1
ATOM 1409 C C . PRO A 1 180 ? 8.301 -14.100 0.557 1.00 90.88 180 PRO A C 1
ATOM 1411 O O . PRO A 1 180 ? 8.594 -13.092 1.193 1.00 90.88 180 PRO A O 1
ATOM 1414 N N . GLU A 1 181 ? 9.161 -15.092 0.354 1.00 87.69 181 GLU A N 1
ATOM 1415 C CA . GLU A 1 181 ? 10.490 -15.217 0.958 1.00 87.69 181 GLU A CA 1
ATOM 1416 C C . GLU A 1 181 ? 11.440 -14.090 0.533 1.00 87.69 181 GLU A C 1
ATOM 1418 O O . GLU A 1 181 ? 12.333 -13.706 1.285 1.00 87.69 181 GLU A O 1
ATOM 1423 N N . ASN A 1 182 ? 11.208 -13.515 -0.650 1.00 84.69 182 ASN A N 1
ATOM 1424 C CA . ASN A 1 182 ? 11.958 -12.386 -1.197 1.00 84.69 182 ASN A CA 1
ATOM 1425 C C . ASN A 1 182 ? 11.221 -11.048 -1.035 1.00 84.69 182 ASN A C 1
ATOM 1427 O O . ASN A 1 182 ? 11.682 -10.024 -1.540 1.00 84.69 182 ASN A O 1
ATOM 1431 N N . SER A 1 183 ? 10.058 -11.031 -0.381 1.00 88.12 183 SER A N 1
ATOM 1432 C CA . SER A 1 183 ? 9.304 -9.800 -0.163 1.00 88.12 183 SER A CA 1
ATOM 1433 C C . SER A 1 183 ? 9.906 -8.992 0.984 1.00 88.12 183 SER A C 1
ATOM 1435 O O . SER A 1 183 ? 10.238 -9.530 2.040 1.00 88.12 183 SER A O 1
ATOM 1437 N N . ALA A 1 184 ? 9.969 -7.671 0.825 1.00 85.44 184 ALA A N 1
ATOM 1438 C CA . ALA A 1 184 ? 10.623 -6.793 1.797 1.00 85.44 184 ALA A CA 1
ATOM 1439 C C . ALA A 1 184 ? 9.970 -6.796 3.199 1.00 85.44 184 ALA A C 1
ATOM 1441 O O . ALA A 1 184 ? 10.585 -6.366 4.173 1.00 85.44 184 ALA A O 1
ATOM 1442 N N . ILE A 1 185 ? 8.724 -7.270 3.314 1.00 89.31 185 ILE A N 1
ATOM 1443 C CA . ILE A 1 185 ? 7.996 -7.371 4.586 1.00 89.31 185 ILE A CA 1
ATOM 1444 C C . ILE A 1 185 ? 8.128 -8.742 5.258 1.00 89.31 185 ILE A C 1
ATOM 1446 O O . ILE A 1 185 ? 7.926 -8.823 6.463 1.00 89.31 185 ILE A O 1
ATOM 1450 N N . LEU A 1 186 ? 8.449 -9.819 4.538 1.00 89.94 186 LEU A N 1
ATOM 1451 C CA . LEU A 1 186 ? 8.596 -11.154 5.141 1.00 89.94 186 LEU A CA 1
ATOM 1452 C C . LEU A 1 186 ? 10.051 -11.596 5.229 1.00 89.94 186 LEU A C 1
ATOM 1454 O O . LEU A 1 186 ? 10.386 -12.375 6.115 1.00 89.94 186 LEU A O 1
ATOM 1458 N N . GLN A 1 187 ? 10.924 -11.071 4.375 1.00 85.25 187 GLN A N 1
ATOM 1459 C CA . GLN A 1 187 ? 12.339 -11.417 4.373 1.00 85.25 187 GLN A CA 1
ATOM 1460 C C . GLN A 1 187 ? 13.017 -11.240 5.744 1.00 85.25 187 GLN A C 1
ATOM 1462 O O . GLN A 1 187 ? 13.709 -12.173 6.143 1.00 85.25 187 GLN A O 1
ATOM 1467 N N . PRO A 1 188 ? 12.752 -10.179 6.544 1.00 86.31 188 PRO A N 1
ATOM 1468 C CA . PRO A 1 188 ? 13.320 -10.069 7.894 1.00 86.31 188 PRO A CA 1
ATOM 1469 C C . PRO A 1 188 ? 12.914 -11.195 8.861 1.00 86.31 188 PRO A C 1
ATOM 1471 O O . PRO A 1 188 ? 13.526 -11.343 9.915 1.00 86.31 188 PRO A O 1
ATOM 1474 N N . LEU A 1 189 ? 11.859 -11.955 8.543 1.00 87.56 189 LEU A N 1
ATOM 1475 C CA . LEU A 1 189 ? 11.407 -13.117 9.314 1.00 87.56 189 LEU A CA 1
ATOM 1476 C C . LEU A 1 189 ? 12.019 -14.430 8.805 1.00 87.56 189 LEU A C 1
ATOM 1478 O O . LEU A 1 189 ? 12.120 -15.382 9.573 1.00 87.56 189 LEU A O 1
ATOM 1482 N N . VAL A 1 190 ? 12.384 -14.489 7.522 1.00 87.00 190 VAL A N 1
ATOM 1483 C CA . VAL A 1 190 ? 12.959 -15.675 6.868 1.00 87.00 190 VAL A CA 1
ATOM 1484 C C . VAL A 1 190 ? 14.475 -15.714 7.044 1.00 87.00 190 VAL A C 1
ATOM 1486 O O . VAL A 1 190 ? 15.021 -16.749 7.416 1.00 87.00 190 VAL A O 1
ATOM 1489 N N . ASP A 1 191 ? 15.137 -14.583 6.811 1.00 81.88 191 ASP A N 1
ATOM 1490 C CA . ASP A 1 191 ? 16.580 -14.397 6.952 1.00 81.88 191 ASP A CA 1
ATOM 1491 C C . ASP A 1 191 ? 16.834 -13.120 7.776 1.00 81.88 191 ASP A C 1
ATOM 1493 O O . ASP A 1 191 ? 16.878 -12.013 7.225 1.00 81.88 191 ASP A O 1
ATOM 1497 N N . PRO A 1 192 ? 16.883 -13.231 9.119 1.00 77.75 192 PRO A N 1
ATOM 1498 C CA . PRO A 1 192 ? 16.915 -12.071 10.001 1.00 77.75 192 PRO A CA 1
ATOM 1499 C C . PRO A 1 192 ? 18.169 -11.225 9.796 1.00 77.75 192 PRO A C 1
ATOM 1501 O O . PRO A 1 192 ? 19.286 -11.657 10.087 1.00 77.75 192 PRO A O 1
ATOM 1504 N N . TRP A 1 193 ? 17.992 -9.976 9.363 1.00 74.19 193 TRP A N 1
ATOM 1505 C CA . TRP A 1 193 ? 19.130 -9.075 9.228 1.00 74.19 193 TRP A CA 1
ATOM 1506 C C . TRP A 1 193 ? 19.668 -8.550 10.543 1.00 74.19 193 TRP A C 1
ATOM 1508 O O . TRP A 1 193 ? 18.917 -8.391 11.509 1.00 74.19 193 TRP A O 1
ATOM 1518 N N . PRO A 1 194 ? 20.955 -8.158 10.549 1.00 78.56 194 PRO A N 1
ATOM 1519 C CA . PRO A 1 194 ? 21.511 -7.362 11.624 1.00 78.56 194 PRO A CA 1
ATOM 1520 C C . PRO A 1 194 ? 20.674 -6.097 11.826 1.00 78.56 194 PRO A C 1
ATOM 1522 O O . PRO A 1 194 ? 20.569 -5.242 10.945 1.00 78.56 194 PRO A O 1
ATOM 1525 N N . VAL A 1 195 ? 20.082 -5.972 13.010 1.00 82.56 195 VAL A N 1
ATOM 1526 C CA . VAL A 1 195 ? 19.313 -4.795 13.403 1.00 82.56 195 VAL A CA 1
ATOM 1527 C C . VAL A 1 195 ? 20.203 -3.896 14.258 1.00 82.56 195 VAL A C 1
ATOM 1529 O O . VAL A 1 195 ? 20.682 -4.304 15.315 1.00 82.56 195 VAL A O 1
ATOM 1532 N N . GLY A 1 196 ? 20.438 -2.666 13.803 1.00 84.81 196 GLY A N 1
ATOM 1533 C CA . GLY A 1 196 ? 21.196 -1.674 14.562 1.00 84.81 196 GLY A CA 1
ATOM 1534 C C . GLY A 1 196 ? 20.401 -1.084 15.733 1.00 84.81 196 GLY A C 1
ATOM 1535 O O . GLY A 1 196 ? 19.173 -1.166 15.797 1.00 84.81 196 GLY A O 1
ATOM 1536 N N . LEU A 1 197 ? 21.097 -0.404 16.650 1.00 89.19 197 LEU A N 1
ATOM 1537 C CA . LEU A 1 197 ? 20.464 0.297 17.782 1.00 89.19 197 LEU A CA 1
ATOM 1538 C C . LEU A 1 197 ? 19.464 1.383 17.337 1.00 89.19 197 LEU A C 1
ATOM 1540 O O . LEU A 1 197 ? 18.554 1.735 18.085 1.00 89.19 197 LEU A O 1
ATOM 1544 N N . ASN A 1 198 ? 19.585 1.873 16.101 1.00 87.12 198 ASN A N 1
ATOM 1545 C CA . ASN A 1 198 ? 18.643 2.799 15.471 1.00 87.12 198 ASN A CA 1
ATOM 1546 C C . ASN A 1 198 ? 17.228 2.218 15.290 1.00 87.12 198 ASN A C 1
ATOM 1548 O O . ASN A 1 198 ? 16.286 2.985 15.107 1.00 87.12 198 ASN A O 1
ATOM 1552 N N . ALA A 1 199 ? 17.051 0.897 15.361 1.00 91.50 199 ALA A N 1
ATOM 1553 C CA . ALA A 1 199 ? 15.733 0.270 15.300 1.00 91.50 199 ALA A CA 1
ATOM 1554 C C . ALA A 1 199 ? 14.976 0.303 16.634 1.00 91.50 199 ALA A C 1
ATOM 1556 O O . ALA A 1 199 ? 13.752 0.171 16.641 1.00 91.50 199 ALA A O 1
ATOM 1557 N N . VAL A 1 200 ? 15.673 0.487 17.764 1.00 93.69 200 VAL A N 1
ATOM 1558 C CA . VAL A 1 200 ? 15.062 0.452 19.104 1.00 93.69 200 VAL A CA 1
ATOM 1559 C C . VAL A 1 200 ? 13.941 1.491 19.253 1.00 93.69 200 VAL A C 1
ATOM 1561 O O . VAL A 1 200 ? 12.852 1.106 19.686 1.00 93.69 200 VAL A O 1
ATOM 1564 N N . PRO A 1 201 ? 14.111 2.770 18.849 1.00 96.00 201 PRO A N 1
ATOM 1565 C CA . PRO A 1 201 ? 13.023 3.747 18.909 1.00 96.00 201 PRO A CA 1
ATOM 1566 C C . PRO A 1 201 ? 11.802 3.332 18.078 1.00 96.00 201 PRO A C 1
ATOM 1568 O O . PRO A 1 201 ? 10.671 3.481 18.537 1.00 96.00 201 PRO A O 1
ATOM 1571 N N . TRP A 1 202 ? 12.018 2.759 16.890 1.00 95.38 202 TRP A N 1
ATOM 1572 C CA . TRP A 1 202 ? 10.941 2.287 16.015 1.00 95.38 202 TRP A CA 1
ATOM 1573 C C . TRP A 1 202 ? 10.209 1.077 16.593 1.00 95.38 202 TRP A C 1
ATOM 1575 O O . TRP A 1 202 ? 8.982 1.013 16.509 1.00 95.38 202 TRP A O 1
ATOM 1585 N N . ALA A 1 203 ? 10.932 0.150 17.223 1.00 94.56 203 ALA A N 1
ATOM 1586 C CA . ALA A 1 203 ? 10.346 -1.001 17.901 1.00 94.56 203 ALA A CA 1
ATOM 1587 C C . ALA A 1 203 ? 9.488 -0.557 19.094 1.00 94.56 203 ALA A C 1
ATOM 1589 O O . ALA A 1 203 ? 8.329 -0.955 19.204 1.00 94.56 203 ALA A O 1
ATOM 1590 N N . LEU A 1 204 ? 10.015 0.329 19.947 1.00 96.69 204 LEU A N 1
ATOM 1591 C CA . LEU A 1 204 ? 9.277 0.879 21.088 1.00 96.69 204 LEU A CA 1
ATOM 1592 C C . LEU A 1 204 ? 8.033 1.646 20.637 1.00 96.69 204 LEU A C 1
ATOM 1594 O O . LEU A 1 204 ? 6.948 1.423 21.172 1.00 96.69 204 LEU A O 1
ATOM 1598 N N . PHE A 1 205 ? 8.165 2.505 19.625 1.00 96.94 205 PHE A N 1
ATOM 1599 C CA . PHE A 1 205 ? 7.033 3.227 19.050 1.00 96.94 205 PHE A CA 1
ATOM 1600 C C . PHE A 1 205 ? 5.961 2.267 18.517 1.00 96.94 205 PHE A C 1
ATOM 1602 O O . PHE A 1 205 ? 4.783 2.419 18.836 1.00 96.94 205 PHE A O 1
ATOM 1609 N N . SER A 1 206 ? 6.369 1.234 17.776 1.00 96.81 206 SER A N 1
ATOM 1610 C CA . SER A 1 206 ? 5.469 0.211 17.232 1.00 96.81 206 SER A CA 1
ATOM 1611 C C . SER A 1 206 ? 4.712 -0.532 18.336 1.00 96.81 206 SER A C 1
ATOM 1613 O O . SER A 1 206 ? 3.490 -0.671 18.262 1.00 96.81 206 SER A O 1
ATOM 1615 N N . LEU A 1 207 ? 5.411 -0.940 19.401 1.00 96.56 207 LEU A N 1
ATOM 1616 C CA . LEU A 1 207 ? 4.804 -1.586 20.568 1.00 96.56 207 LEU A CA 1
ATOM 1617 C C . LEU A 1 207 ? 3.799 -0.666 21.268 1.00 96.56 207 LEU A C 1
ATOM 1619 O O . LEU A 1 207 ? 2.701 -1.108 21.602 1.00 96.56 207 LEU A O 1
ATOM 1623 N N . VAL A 1 208 ? 4.138 0.615 21.451 1.00 97.06 208 VAL A N 1
ATOM 1624 C CA . VAL A 1 208 ? 3.236 1.608 22.056 1.00 97.06 208 VAL A CA 1
ATOM 1625 C C . VAL A 1 208 ? 1.981 1.798 21.207 1.00 97.06 208 VAL A C 1
ATOM 1627 O O . VAL A 1 208 ? 0.885 1.813 21.762 1.00 97.06 208 VAL A O 1
ATOM 1630 N N . VAL A 1 209 ? 2.106 1.906 19.881 1.00 95.00 209 VAL A N 1
ATOM 1631 C CA . VAL A 1 209 ? 0.957 2.059 18.972 1.00 95.00 209 VAL A CA 1
ATOM 1632 C C . VAL A 1 209 ? 0.033 0.844 19.052 1.00 95.00 209 VAL A C 1
ATOM 1634 O O . VAL A 1 209 ? -1.167 1.008 19.276 1.00 95.00 209 VAL A O 1
ATOM 1637 N N . VAL A 1 210 ? 0.580 -0.371 18.936 1.00 94.81 210 VAL A N 1
ATOM 1638 C CA . VAL A 1 210 ? -0.207 -1.613 19.028 1.00 94.81 210 VAL A CA 1
ATOM 1639 C C . VAL A 1 210 ? -0.890 -1.719 20.389 1.00 94.81 210 VAL A C 1
ATOM 1641 O O . VAL A 1 210 ? -2.096 -1.948 20.454 1.00 94.81 210 VAL A O 1
ATOM 1644 N N . ALA A 1 211 ? -0.152 -1.487 21.476 1.00 94.56 211 ALA A N 1
ATOM 1645 C CA . ALA A 1 211 ? -0.696 -1.519 22.827 1.00 94.56 211 ALA A CA 1
ATOM 1646 C C . ALA A 1 211 ? -1.819 -0.486 23.006 1.00 94.56 211 ALA A C 1
ATOM 1648 O O . ALA A 1 211 ? -2.881 -0.804 23.540 1.00 94.56 211 ALA A O 1
ATOM 1649 N N . ARG A 1 212 ? -1.618 0.748 22.534 1.00 93.88 212 ARG A N 1
ATOM 1650 C CA . ARG A 1 212 ? -2.589 1.832 22.707 1.00 93.88 212 ARG A CA 1
ATOM 1651 C C . ARG A 1 212 ? -3.877 1.592 21.929 1.00 93.88 212 ARG A C 1
ATOM 1653 O O . ARG A 1 212 ? -4.934 1.947 22.445 1.00 93.88 212 ARG A O 1
ATOM 1660 N N . LEU A 1 213 ? -3.782 1.017 20.731 1.00 91.12 213 LEU A N 1
ATOM 1661 C CA . LEU A 1 213 ? -4.933 0.748 19.873 1.00 91.12 213 LEU A CA 1
ATOM 1662 C C . LEU A 1 213 ? -5.668 -0.538 20.263 1.00 91.12 213 LEU A C 1
ATOM 1664 O O . LEU A 1 213 ? -6.891 -0.538 20.273 1.00 91.12 213 LEU A O 1
ATOM 1668 N N . LEU A 1 214 ? -4.959 -1.618 20.609 1.00 92.12 214 LEU A N 1
ATOM 1669 C CA . LEU A 1 214 ? -5.588 -2.933 20.792 1.00 92.12 214 LEU A CA 1
ATOM 1670 C C . LEU A 1 214 ? -5.937 -3.269 22.248 1.00 92.12 214 LEU A C 1
ATOM 1672 O O . LEU A 1 214 ? -6.936 -3.944 22.481 1.00 92.12 214 LEU A O 1
ATOM 1676 N N . ILE A 1 215 ? -5.181 -2.799 23.251 1.00 91.06 215 ILE A N 1
ATOM 1677 C CA . ILE A 1 215 ? -5.479 -3.128 24.661 1.00 91.06 215 ILE A CA 1
ATOM 1678 C C . ILE A 1 215 ? -6.886 -2.675 25.088 1.00 91.06 215 ILE A C 1
ATOM 1680 O O . ILE A 1 215 ? -7.569 -3.472 25.733 1.00 91.06 215 ILE A O 1
ATOM 1684 N N . PRO A 1 216 ? -7.355 -1.447 24.777 1.00 87.62 216 PRO A N 1
ATOM 1685 C CA . PRO A 1 216 ? -8.703 -1.020 25.163 1.00 87.62 216 PRO A CA 1
ATOM 1686 C C . PRO A 1 216 ? -9.794 -1.922 24.568 1.00 87.62 216 PRO A C 1
ATOM 1688 O O . PRO A 1 216 ? -10.667 -2.386 25.295 1.00 87.62 216 PRO A O 1
ATOM 1691 N N . VAL A 1 217 ? -9.656 -2.258 23.283 1.00 85.94 217 VAL A N 1
ATOM 1692 C CA . VAL A 1 217 ? -10.620 -3.035 22.485 1.00 85.94 217 VAL A CA 1
ATOM 1693 C C . VAL A 1 217 ? -10.887 -4.418 23.084 1.00 85.94 217 VAL A C 1
ATOM 1695 O O . VAL A 1 217 ? -12.028 -4.884 23.104 1.00 85.94 217 VAL A O 1
ATOM 1698 N N . PHE A 1 218 ? -9.839 -5.073 23.597 1.00 85.69 218 PHE A N 1
ATOM 1699 C CA . PHE A 1 218 ? -9.941 -6.401 24.213 1.00 85.69 218 PHE A CA 1
ATOM 1700 C C . PHE A 1 218 ? -10.217 -6.360 25.726 1.00 85.69 218 PHE A C 1
ATOM 1702 O O . PHE A 1 218 ? -10.737 -7.328 26.281 1.00 85.69 218 PHE A O 1
ATOM 1709 N N . ARG A 1 219 ? -9.916 -5.250 26.415 1.00 84.31 219 ARG A N 1
ATOM 1710 C CA . ARG A 1 219 ? -10.256 -5.086 27.840 1.00 84.31 219 ARG A CA 1
ATOM 1711 C C . ARG A 1 219 ? -11.743 -4.861 28.076 1.00 84.31 219 ARG A C 1
ATOM 1713 O O . ARG A 1 219 ? -12.248 -5.310 29.101 1.00 84.31 219 ARG A O 1
ATOM 1720 N N . GLU A 1 220 ? -12.425 -4.167 27.171 1.00 71.50 220 GLU A N 1
ATOM 1721 C CA . GLU A 1 220 ? -13.865 -3.912 27.291 1.00 71.50 220 GLU A CA 1
ATOM 1722 C C . GLU A 1 220 ? -14.695 -5.199 27.172 1.00 71.50 220 GLU A C 1
ATOM 1724 O O . GLU A 1 220 ? -15.631 -5.371 27.946 1.00 71.50 220 GLU A O 1
ATOM 1729 N N . ASP A 1 221 ? -14.282 -6.160 26.335 1.00 60.19 221 ASP A N 1
ATOM 1730 C CA . ASP A 1 221 ? -14.936 -7.483 26.253 1.00 60.19 221 ASP A CA 1
ATOM 1731 C C . ASP A 1 221 ? -14.755 -8.329 27.511 1.00 60.19 221 ASP A C 1
ATOM 1733 O O . ASP A 1 221 ? -15.593 -9.159 27.824 1.00 60.19 221 ASP A O 1
ATOM 1737 N N . SER A 1 222 ? -13.662 -8.131 28.252 1.00 60.72 222 SER A N 1
ATOM 1738 C CA . SER A 1 222 ? -13.382 -8.919 29.462 1.00 60.72 222 SER A CA 1
ATOM 1739 C C . SER A 1 222 ? -14.262 -8.514 30.656 1.00 60.72 222 SER A C 1
ATOM 1741 O O . SER A 1 222 ? -14.166 -9.120 31.722 1.00 60.72 222 SER A O 1
ATOM 1743 N N . ARG A 1 223 ? -15.034 -7.428 30.519 1.00 57.00 223 ARG A N 1
ATOM 1744 C CA . ARG A 1 223 ? -15.882 -6.841 31.569 1.00 57.00 223 ARG A CA 1
ATOM 1745 C C . ARG A 1 223 ? -17.383 -6.953 31.272 1.00 57.00 223 ARG A C 1
ATOM 1747 O O . ARG A 1 223 ? -18.166 -6.506 32.109 1.00 57.00 223 ARG A O 1
ATOM 1754 N N . ALA A 1 224 ? -17.754 -7.491 30.111 1.00 51.91 224 ALA A N 1
ATOM 1755 C CA . ALA A 1 224 ? -19.128 -7.795 29.710 1.00 51.91 224 ALA A CA 1
ATOM 1756 C C . ALA A 1 224 ? -19.437 -9.276 29.966 1.00 51.91 224 ALA A C 1
ATOM 1758 O O . ALA A 1 224 ? -20.608 -9.568 30.295 1.00 51.91 224 ALA A O 1
#